Protein AF-A0A9X4S6T0-F1 (afdb_monomer_lite)

Radius of gyration: 28.17 Å; chains: 1; bounding box: 87×70×69 Å

Secondary structure (DSSP, 8-state):
-PPP-EE-S---GGGGGTTSEEE-TT-EEEEEEEETTEEEEEEEEPPPB-SSEE-SS-EEEEEETTEEE-SB-BTTB-TT-EEEETTEEEEEEGGG-EEEEEE-TTS-EEEEEEEEEE-TTS--EEEEEEEEE-TTSEEEEEEEEEE-SSS-EEE-EEEEEE-BBTTB--PPEEE-SSS-EEEE-SSEEEEEEEEES-EEEEEEEETTEEEEEEE-TTPPTT-EEE-SS-EEEEEEPPPEEEPTT-EEEEEEEEEEEE----------------------------------------------------------------

Sequence (322 aa):
MTEQSIGAGETDLNNDFTDWTKTTDSYQASTSFQNNGVDYGMTSAFPSSDGSHNDPLFKNTISVSGQDHTYSFSKGSSRTSYMVANGRQITMYSATVNYYQRTDSEGNPQIAKVGEADYSGGPRYQVEEILTLKKDGSFVHNIKILNKSEKTVSTNFGWQLDTMLDDVDNVPLYADGNNGIYMNSPDLTLYLTPITNSTVYAGHYSSSSITANTPAEGVAAGTVLVDNVDTAVEYRTPKVDLQSNDTYSFSFKENLILRDIPSESDSTSDSISDSVSDSDSLSDSDSGSTSDSISDSDSISDSDSISDSQPDSDSLSDSDST

Organism: NCBI:txid1358

Foldseek 3Di:
DPPFPKDFDAQFPVVVCPVWAWDDQADKDKDWADDPNWIKIWMWGFADDPQFWGQDDIQIWIATPNDIKDWFDDVSHNQLKAKDWQQHGKTFTPVFKIKTWDADPVRWTKIKIWGWIDGVVGFIKIKIWIWTCDNVQKTKIKIKIAGQGQFKDWTKIKTKGQTQTRNNQQWWWWQQQQQWIWTDDPWKIKIKWWDFQWGKFKFAGDPRGTDGDQTSPNPHGGHGRDGRGRIMMMTMGPTDTAHHGMMHMTMIMMGMDTDPPPPPDDPPPPPPPPDDDDDDDDDDDDDDDDDDDDDDDDDDDDDDDDDDDDDDDDDDDDDDDD

Structure (mmCIF, N/CA/C/O backbone):
data_AF-A0A9X4S6T0-F1
#
_entry.id   AF-A0A9X4S6T0-F1
#
loop_
_atom_site.group_PDB
_atom_site.id
_atom_site.type_symbol
_atom_site.label_atom_id
_atom_site.label_alt_id
_atom_site.label_comp_id
_atom_site.label_asym_id
_atom_site.label_entity_id
_atom_site.label_seq_id
_atom_site.pdbx_PDB_ins_code
_atom_site.Cartn_x
_atom_site.Cartn_y
_atom_site.Cartn_z
_atom_site.occupancy
_atom_site.B_iso_or_equiv
_atom_site.auth_seq_id
_atom_site.auth_comp_id
_atom_site.auth_asym_id
_atom_site.auth_atom_id
_atom_site.pdbx_PDB_model_num
ATOM 1 N N . MET A 1 1 ? -12.057 -7.486 -21.558 1.00 39.12 1 MET A N 1
ATOM 2 C CA . MET A 1 1 ? -10.619 -7.194 -21.421 1.00 39.12 1 MET A CA 1
ATOM 3 C C . MET A 1 1 ? -10.526 -5.754 -20.975 1.00 39.12 1 MET A C 1
ATOM 5 O O . MET A 1 1 ? -10.763 -4.871 -21.783 1.00 39.12 1 MET A O 1
ATOM 9 N N . THR A 1 2 ? -10.351 -5.529 -19.678 1.00 42.12 2 THR A N 1
ATOM 10 C CA . THR A 1 2 ? -9.959 -4.224 -19.141 1.00 42.12 2 THR A CA 1
ATOM 11 C C . THR A 1 2 ? -8.603 -3.885 -19.754 1.00 42.12 2 THR A C 1
ATOM 13 O O . THR A 1 2 ? -7.709 -4.732 -19.742 1.00 42.12 2 THR A O 1
ATOM 16 N N . GLU A 1 3 ? -8.475 -2.716 -20.383 1.00 47.66 3 GLU A N 1
ATOM 17 C CA . GLU A 1 3 ? -7.181 -2.237 -20.874 1.00 47.66 3 GLU A CA 1
ATOM 18 C C . GLU A 1 3 ? -6.208 -2.230 -19.691 1.00 47.66 3 GLU A C 1
ATOM 20 O O . GLU A 1 3 ? -6.484 -1.618 -18.658 1.00 47.66 3 GLU A O 1
ATOM 25 N N . GLN A 1 4 ? -5.114 -2.988 -19.794 1.00 56.97 4 GLN A N 1
ATOM 26 C CA . GLN A 1 4 ? -4.083 -2.962 -18.764 1.00 56.97 4 GLN A CA 1
ATOM 27 C C . GLN A 1 4 ? -3.508 -1.541 -18.732 1.00 56.97 4 GLN A C 1
ATOM 29 O O . GLN A 1 4 ? -3.149 -0.999 -19.775 1.00 56.97 4 GLN A O 1
ATOM 34 N N . SER A 1 5 ? -3.442 -0.939 -17.543 1.00 70.00 5 SER A N 1
ATOM 35 C CA . SER A 1 5 ? -2.905 0.408 -17.307 1.00 70.00 5 SER A CA 1
ATOM 36 C C . SER A 1 5 ? -1.375 0.421 -17.427 1.00 70.00 5 SER A C 1
ATOM 38 O O . SER A 1 5 ? -0.674 0.720 -16.459 1.00 70.00 5 SER A O 1
ATOM 40 N N . ILE A 1 6 ? -0.862 0.036 -18.595 1.00 81.19 6 ILE A N 1
ATOM 41 C CA . ILE A 1 6 ? 0.566 -0.016 -18.890 1.00 81.19 6 ILE A CA 1
ATOM 42 C C . ILE A 1 6 ? 1.009 1.334 -19.452 1.00 81.19 6 ILE A C 1
ATOM 44 O O . ILE A 1 6 ? 0.555 1.751 -20.518 1.00 81.19 6 ILE A O 1
ATOM 48 N N . GLY A 1 7 ? 1.899 2.016 -18.732 1.00 78.69 7 GLY A N 1
ATOM 49 C CA . GLY A 1 7 ? 2.664 3.139 -19.276 1.00 78.69 7 GLY A CA 1
ATOM 50 C C . GLY A 1 7 ? 3.905 2.622 -20.000 1.00 78.69 7 GLY A C 1
ATOM 51 O O . GLY A 1 7 ? 4.456 1.609 -19.587 1.00 78.69 7 GLY A O 1
ATOM 52 N N . ALA A 1 8 ? 4.351 3.296 -21.062 1.00 79.88 8 ALA A N 1
ATOM 53 C CA . ALA A 1 8 ? 5.485 2.851 -21.876 1.00 79.88 8 ALA A CA 1
ATOM 54 C C . ALA A 1 8 ? 6.603 3.898 -21.928 1.00 79.88 8 ALA A C 1
ATOM 56 O O . ALA A 1 8 ? 6.337 5.097 -22.029 1.00 79.88 8 ALA A O 1
ATOM 57 N N . GLY A 1 9 ? 7.852 3.428 -21.954 1.00 82.81 9 GLY A N 1
ATOM 58 C CA . GLY A 1 9 ? 9.030 4.264 -22.203 1.00 82.81 9 GLY A CA 1
ATOM 59 C C . GLY A 1 9 ? 9.530 5.058 -20.996 1.00 82.81 9 GLY A C 1
ATOM 60 O O . GLY A 1 9 ? 10.267 6.026 -21.181 1.00 82.81 9 GLY A O 1
ATOM 61 N N . GLU A 1 10 ? 9.163 4.654 -19.782 1.00 89.19 10 GLU A N 1
ATOM 62 C CA . GLU A 1 10 ? 9.646 5.281 -18.556 1.00 89.19 10 GLU A CA 1
ATOM 63 C C . GLU A 1 10 ? 11.039 4.754 -18.200 1.00 89.19 10 GLU A C 1
ATOM 65 O O . GLU A 1 10 ? 11.329 3.569 -18.340 1.00 89.19 10 GLU A O 1
ATOM 70 N N . THR A 1 11 ? 11.937 5.624 -17.748 1.00 89.94 11 THR A N 1
ATOM 71 C CA . THR A 1 11 ? 13.335 5.229 -17.480 1.00 89.94 11 THR A CA 1
ATOM 72 C C . THR A 1 11 ? 13.741 5.433 -16.029 1.00 89.94 11 THR A C 1
ATOM 74 O O . THR A 1 11 ? 14.644 4.731 -15.546 1.00 89.94 11 THR A O 1
ATOM 77 N N . ASP A 1 12 ? 13.070 6.352 -15.331 1.00 96.88 12 ASP A N 1
ATOM 78 C CA . ASP A 1 12 ? 13.323 6.657 -13.930 1.00 96.88 12 ASP A CA 1
ATOM 79 C C . ASP A 1 12 ? 12.101 7.330 -13.287 1.00 96.88 12 ASP A C 1
ATOM 81 O O . ASP A 1 12 ? 11.792 8.487 -13.569 1.00 96.88 12 ASP A O 1
ATOM 85 N N . LEU A 1 13 ? 11.463 6.628 -12.350 1.00 98.00 13 LEU A N 1
ATOM 86 C CA . LEU A 1 13 ? 10.308 7.122 -11.597 1.00 98.00 13 LEU A CA 1
ATOM 87 C C . LEU A 1 13 ? 10.623 8.364 -10.747 1.00 98.00 13 LEU A C 1
ATOM 89 O O . LEU A 1 13 ? 9.719 9.108 -10.387 1.00 98.00 13 LEU A O 1
ATOM 93 N N . ASN A 1 14 ? 11.896 8.665 -10.452 1.00 97.69 14 ASN A N 1
ATOM 94 C CA . ASN A 1 14 ? 12.242 9.912 -9.758 1.00 97.69 14 ASN A CA 1
ATOM 95 C C . ASN A 1 14 ? 11.878 11.168 -10.575 1.00 97.69 14 ASN A C 1
ATOM 97 O O . ASN A 1 14 ? 11.765 12.254 -10.000 1.00 97.69 14 ASN A O 1
ATOM 101 N N . ASN A 1 15 ? 11.687 11.037 -11.893 1.00 96.62 15 ASN A N 1
ATOM 102 C CA . ASN A 1 15 ? 11.271 12.138 -12.762 1.00 96.62 15 ASN A CA 1
ATOM 103 C C . ASN A 1 15 ? 9.849 12.637 -12.451 1.00 96.62 15 ASN A C 1
ATOM 105 O O . ASN A 1 15 ? 9.551 13.805 -12.712 1.00 96.62 15 ASN A O 1
ATOM 109 N N . ASP A 1 16 ? 9.011 11.811 -11.818 1.00 96.06 16 ASP A N 1
ATOM 110 C CA . ASP A 1 16 ? 7.646 12.175 -11.417 1.00 96.06 16 ASP A CA 1
ATOM 111 C C . ASP A 1 16 ? 7.600 13.147 -10.224 1.00 96.06 16 ASP A C 1
ATOM 113 O O . ASP A 1 16 ? 6.543 13.673 -9.879 1.00 96.06 16 ASP A O 1
ATOM 117 N N . PHE A 1 17 ? 8.753 13.425 -9.605 1.00 97.69 17 PHE A N 1
ATOM 118 C CA . PHE A 1 17 ? 8.869 14.188 -8.360 1.00 97.69 17 PHE A CA 1
ATOM 119 C C . PHE A 1 17 ? 9.591 15.532 -8.526 1.00 97.69 17 PHE A C 1
ATOM 121 O O . PHE A 1 17 ? 10.102 16.095 -7.556 1.00 97.69 17 PHE A O 1
ATOM 128 N N . THR A 1 18 ? 9.656 16.069 -9.747 1.00 96.19 18 THR A N 1
ATOM 129 C CA . THR A 1 18 ? 10.360 17.336 -10.031 1.00 96.19 18 THR A CA 1
ATOM 130 C C . THR A 1 18 ? 9.731 18.564 -9.363 1.00 96.19 18 THR A C 1
ATOM 132 O O . THR A 1 18 ? 10.439 19.534 -9.091 1.00 96.19 18 THR A O 1
ATOM 135 N N . ASP A 1 19 ? 8.433 18.522 -9.057 1.00 96.38 19 ASP A N 1
ATOM 136 C CA . ASP A 1 19 ? 7.678 19.549 -8.328 1.00 96.38 19 ASP A CA 1
ATOM 137 C C . ASP A 1 19 ? 7.525 19.250 -6.823 1.00 96.38 19 ASP A C 1
ATOM 139 O O . ASP A 1 19 ? 6.905 20.027 -6.094 1.00 96.38 19 ASP A O 1
ATOM 143 N N . TRP A 1 20 ? 8.108 18.153 -6.329 1.00 98.44 20 TRP A N 1
ATOM 144 C CA . TRP A 1 20 ? 8.060 17.777 -4.916 1.00 98.44 20 TRP A CA 1
ATOM 145 C C . TRP A 1 20 ? 9.276 18.286 -4.147 1.00 98.44 20 TRP A C 1
ATOM 147 O O . TRP A 1 20 ? 10.364 18.500 -4.684 1.00 98.44 20 TRP A O 1
ATOM 157 N N . THR A 1 21 ? 9.120 18.412 -2.829 1.00 98.44 21 THR A N 1
ATOM 158 C CA . THR A 1 21 ? 10.251 18.707 -1.948 1.00 98.44 21 THR A CA 1
ATOM 159 C C . THR A 1 21 ? 10.950 17.408 -1.565 1.00 98.44 21 THR A C 1
ATOM 161 O O . THR A 1 21 ? 10.352 16.542 -0.927 1.00 98.44 21 THR A O 1
ATOM 164 N N . LYS A 1 22 ? 12.234 17.272 -1.911 1.00 98.06 22 LYS A N 1
ATOM 165 C CA . LYS A 1 22 ? 13.062 16.152 -1.444 1.00 98.06 22 LYS A CA 1
ATOM 166 C C . LYS A 1 22 ? 13.250 16.223 0.076 1.00 98.06 22 LYS A C 1
ATOM 168 O O . LYS A 1 22 ? 13.466 17.304 0.622 1.00 98.06 22 LYS A O 1
ATOM 173 N N . THR A 1 23 ? 13.184 15.081 0.750 1.00 97.12 23 THR A N 1
ATOM 174 C CA . THR A 1 23 ? 13.274 14.968 2.212 1.00 97.12 23 THR A CA 1
ATOM 175 C C . THR A 1 23 ? 14.149 13.778 2.633 1.00 97.12 23 THR A C 1
ATOM 177 O O . THR A 1 23 ? 14.836 13.180 1.803 1.00 97.12 23 THR A O 1
ATOM 180 N N . THR A 1 24 ? 14.173 13.468 3.928 1.00 94.38 24 THR A N 1
ATOM 181 C CA . THR A 1 24 ? 14.891 12.336 4.529 1.00 94.38 24 THR A CA 1
ATOM 182 C C . THR A 1 24 ? 13.922 11.282 5.063 1.00 94.38 24 THR A C 1
ATOM 184 O O . THR A 1 24 ? 12.739 11.553 5.272 1.00 94.38 24 THR A O 1
ATOM 187 N N . ASP A 1 25 ? 14.444 10.090 5.341 1.00 90.25 25 ASP A N 1
ATOM 188 C CA . ASP A 1 25 ? 13.734 8.982 5.998 1.00 90.25 25 ASP A CA 1
ATOM 189 C C . ASP A 1 25 ? 13.220 9.318 7.412 1.00 90.25 25 ASP A C 1
ATOM 191 O O . ASP A 1 25 ? 12.353 8.631 7.943 1.00 90.25 25 ASP A O 1
ATOM 195 N N . SER A 1 26 ? 13.708 10.401 8.019 1.00 93.19 26 SER A N 1
ATOM 196 C CA . SER A 1 26 ? 13.235 10.910 9.309 1.00 93.19 26 SER A CA 1
ATOM 197 C C . SER A 1 26 ? 11.991 11.805 9.235 1.00 93.19 26 SER A C 1
ATOM 199 O O . SER A 1 26 ? 11.472 12.199 10.282 1.00 93.19 26 SER A O 1
ATOM 201 N N . TYR A 1 27 ? 11.534 12.186 8.039 1.00 96.06 27 TYR A N 1
ATOM 202 C CA . TYR A 1 27 ? 10.359 13.043 7.885 1.00 96.06 27 TYR A CA 1
ATOM 203 C C . TYR A 1 27 ? 9.064 12.296 8.218 1.00 96.06 27 TYR A C 1
ATOM 205 O O . TYR A 1 27 ? 8.922 11.103 7.945 1.00 96.06 27 TYR A O 1
ATOM 213 N N . GLN A 1 28 ? 8.109 13.032 8.786 1.00 96.12 28 GLN A N 1
ATOM 214 C CA . GLN A 1 28 ? 6.777 12.541 9.117 1.00 96.12 28 GLN A CA 1
ATOM 215 C C . GLN A 1 28 ? 5.736 13.521 8.584 1.00 96.12 28 GLN A C 1
ATOM 217 O O . GLN A 1 28 ? 5.908 14.738 8.696 1.00 96.12 28 GLN A O 1
ATOM 222 N N . ALA A 1 29 ? 4.662 12.984 8.016 1.00 97.75 29 ALA A N 1
ATOM 223 C CA . ALA A 1 29 ? 3.482 13.743 7.641 1.00 97.75 29 ALA A CA 1
ATOM 224 C C . ALA A 1 29 ? 2.381 13.515 8.670 1.00 97.75 29 ALA A C 1
ATOM 226 O O . ALA A 1 29 ? 2.155 12.381 9.090 1.00 97.75 29 ALA A O 1
ATOM 227 N N . SER A 1 30 ? 1.661 14.578 9.017 1.00 97.56 30 SER A N 1
ATOM 228 C CA . SER A 1 30 ? 0.530 14.495 9.938 1.00 97.56 30 SER A CA 1
ATOM 229 C C . SER A 1 30 ? -0.630 15.367 9.475 1.00 97.56 30 SER A C 1
ATOM 231 O O . SER A 1 30 ? -0.428 16.436 8.898 1.00 97.56 30 SER A O 1
ATOM 233 N N . THR A 1 31 ? -1.849 14.919 9.754 1.00 97.56 31 THR A N 1
ATOM 234 C CA . THR A 1 31 ? -3.095 15.679 9.576 1.00 97.56 31 THR A CA 1
ATOM 235 C C . THR A 1 31 ? -4.095 15.271 10.657 1.00 97.56 31 THR A C 1
ATOM 237 O O . THR A 1 31 ? -3.797 14.423 11.496 1.00 97.56 31 THR A O 1
ATOM 240 N N . SER A 1 32 ? -5.282 15.861 10.647 1.00 96.38 32 SER A N 1
ATOM 241 C CA . SER A 1 32 ? -6.409 15.412 11.455 1.00 96.38 32 SER A CA 1
ATOM 242 C C . SER A 1 32 ? -7.676 15.281 10.617 1.00 96.38 32 SER A C 1
ATOM 244 O O . SER A 1 32 ? -7.789 15.863 9.531 1.00 96.38 32 SER A O 1
ATOM 246 N N . PHE A 1 33 ? -8.626 14.509 11.134 1.00 95.19 33 PHE A N 1
ATOM 247 C CA . PHE A 1 33 ? -9.979 14.404 10.605 1.00 95.19 33 PHE A CA 1
ATOM 248 C C . PHE A 1 33 ? -10.991 14.281 11.743 1.00 95.19 33 PHE A C 1
ATOM 250 O O . PHE A 1 33 ? -10.631 13.977 12.880 1.00 95.19 33 PHE A O 1
ATOM 257 N N . GLN A 1 34 ? -12.260 14.523 11.424 1.00 93.56 34 GLN A N 1
ATOM 258 C CA . GLN A 1 34 ? -13.375 14.259 12.325 1.00 93.56 34 GLN A CA 1
ATOM 259 C C . GLN A 1 34 ? -14.237 13.141 11.763 1.00 93.56 34 GLN A C 1
ATOM 261 O O . GLN A 1 34 ? -14.569 13.151 10.579 1.00 93.56 34 GLN A O 1
ATOM 266 N N . ASN A 1 35 ? -14.640 12.218 12.628 1.00 90.38 35 ASN A N 1
ATOM 267 C CA . ASN A 1 35 ? -15.639 11.206 12.312 1.00 90.38 35 ASN A CA 1
ATOM 268 C C . ASN A 1 35 ? -16.583 11.049 13.508 1.00 90.38 35 ASN A C 1
ATOM 270 O O . ASN A 1 35 ? -16.118 10.911 14.636 1.00 90.38 35 ASN A O 1
ATOM 274 N N . ASN A 1 36 ? -17.896 11.128 13.278 1.00 89.44 36 ASN A N 1
ATOM 275 C CA . ASN A 1 36 ? -18.931 11.052 14.322 1.00 89.44 36 ASN A CA 1
ATOM 276 C C . ASN A 1 36 ? -18.684 11.969 15.545 1.00 89.44 36 ASN A C 1
ATOM 278 O O . ASN A 1 36 ? -18.966 11.605 16.682 1.00 89.44 36 ASN A O 1
ATOM 282 N N . GLY A 1 37 ? -18.151 13.178 15.322 1.00 89.00 37 GLY A N 1
ATOM 283 C CA . GLY A 1 37 ? -17.862 14.146 16.392 1.00 89.00 37 GLY A CA 1
ATOM 284 C C . GLY A 1 37 ? -16.606 13.846 17.218 1.00 89.00 37 GLY A C 1
ATOM 285 O O . GLY A 1 37 ? -16.331 14.562 18.178 1.00 89.00 37 GLY A O 1
ATOM 286 N N . VAL A 1 38 ? -15.838 12.822 16.841 1.00 91.31 38 VAL A N 1
ATOM 287 C CA . VAL A 1 38 ? -14.549 12.477 17.442 1.00 91.31 38 VAL A CA 1
ATOM 288 C C . VAL A 1 38 ? -13.421 13.035 16.576 1.00 91.31 38 VAL A C 1
ATOM 290 O O . VAL A 1 38 ? -13.433 12.868 15.354 1.00 91.31 38 VAL A O 1
ATOM 293 N N . ASP A 1 39 ? -12.455 13.698 17.212 1.00 94.00 39 ASP A N 1
ATOM 294 C CA . ASP A 1 39 ? -11.229 14.178 16.575 1.00 94.00 39 ASP A CA 1
ATOM 295 C C . ASP A 1 39 ? -10.177 13.064 16.527 1.00 94.00 39 ASP A C 1
ATOM 297 O O . ASP A 1 39 ? -9.826 12.474 17.552 1.00 94.00 39 ASP A O 1
ATOM 301 N N . TYR A 1 40 ? -9.629 12.834 15.338 1.00 95.19 40 TYR A N 1
ATOM 302 C CA . TYR A 1 40 ? -8.555 11.881 15.095 1.00 95.19 40 TYR A CA 1
ATOM 303 C C . TYR A 1 40 ? -7.322 12.616 14.574 1.00 95.19 40 TYR A C 1
ATOM 305 O O . TYR A 1 40 ? -7.404 13.433 13.653 1.00 95.19 40 TYR A O 1
ATOM 313 N N . GLY A 1 41 ? -6.159 12.300 15.132 1.00 96.50 41 GLY A N 1
ATOM 314 C CA . GLY A 1 41 ? -4.860 12.601 14.546 1.00 96.50 41 GLY A CA 1
ATOM 315 C C . GLY A 1 41 ? -4.423 11.471 13.618 1.00 96.50 41 GLY A C 1
ATOM 316 O O . GLY A 1 41 ? -4.609 10.301 13.927 1.00 96.50 41 GLY A O 1
ATOM 317 N N . MET A 1 42 ? -3.808 11.809 12.493 1.00 96.56 42 MET A N 1
ATOM 318 C CA . MET A 1 42 ? -3.157 10.860 11.595 1.00 96.56 42 MET A CA 1
ATOM 319 C C . MET A 1 42 ? -1.692 11.239 11.489 1.00 96.56 42 MET A C 1
ATOM 321 O O . MET A 1 42 ? -1.381 12.405 11.242 1.00 96.56 42 MET A O 1
ATOM 325 N N . THR A 1 43 ? -0.802 10.264 11.612 1.00 95.69 43 THR A N 1
ATOM 326 C CA . THR A 1 43 ? 0.623 10.447 11.340 1.00 95.69 43 THR A CA 1
ATOM 327 C C . THR A 1 43 ? 1.132 9.294 10.493 1.00 95.69 43 THR A C 1
ATOM 329 O O . THR A 1 43 ? 0.710 8.153 10.658 1.00 95.69 43 THR A O 1
ATOM 332 N N . SER A 1 44 ? 2.033 9.599 9.569 1.00 95.38 44 SER A N 1
ATOM 333 C CA . SER A 1 44 ? 2.779 8.598 8.827 1.00 95.38 44 SER A CA 1
ATOM 334 C C . SER A 1 44 ? 4.248 8.978 8.730 1.00 95.38 44 SER A C 1
ATOM 336 O O . SER A 1 44 ? 4.593 10.131 8.452 1.00 95.38 44 SER A O 1
ATOM 338 N N . ALA A 1 45 ? 5.113 7.994 8.950 1.00 93.25 45 ALA A N 1
ATOM 339 C CA . ALA A 1 45 ? 6.554 8.110 8.780 1.00 93.25 45 ALA A CA 1
ATOM 340 C C . ALA A 1 45 ? 7.059 7.117 7.728 1.00 93.25 45 ALA A C 1
ATOM 342 O O . ALA A 1 45 ? 6.426 6.090 7.458 1.00 93.25 45 ALA A O 1
ATOM 343 N N . PHE A 1 46 ? 8.235 7.390 7.163 1.00 92.75 46 PHE A N 1
ATOM 344 C CA . PHE A 1 46 ? 8.880 6.433 6.270 1.00 92.75 46 PHE A CA 1
ATOM 345 C C . PHE A 1 46 ? 9.207 5.102 6.987 1.00 92.75 46 PHE A C 1
ATOM 347 O O . PHE A 1 46 ? 9.391 5.070 8.213 1.00 92.75 46 PHE A O 1
ATOM 354 N N . PRO A 1 47 ? 9.262 3.984 6.236 1.00 86.81 47 PRO A N 1
ATOM 355 C CA . PRO A 1 47 ? 9.577 2.670 6.792 1.00 86.81 47 PRO A CA 1
ATOM 356 C C . PRO A 1 47 ? 10.955 2.624 7.468 1.00 86.81 47 PRO A C 1
ATOM 358 O O . PRO A 1 47 ? 11.845 3.413 7.151 1.00 86.81 47 PRO A O 1
ATOM 361 N N . SER A 1 48 ? 11.159 1.667 8.380 1.00 81.19 48 SER A N 1
ATOM 362 C CA . SER A 1 48 ? 12.500 1.404 8.921 1.00 81.19 48 SER A CA 1
ATOM 363 C C . SER A 1 48 ? 13.425 0.830 7.842 1.00 81.19 48 SER A C 1
ATOM 365 O O . SER A 1 48 ? 12.970 0.259 6.854 1.00 81.19 48 SER A O 1
ATOM 367 N N . SER A 1 49 ? 14.736 0.927 8.068 1.00 80.69 49 SER A N 1
ATOM 368 C CA . SER A 1 49 ? 15.754 0.220 7.289 1.00 80.69 49 SER A CA 1
ATOM 369 C C . SER A 1 49 ? 16.524 -0.749 8.187 1.00 80.69 49 SER A C 1
ATOM 371 O O . SER A 1 49 ? 16.746 -0.473 9.370 1.00 80.69 49 SER A O 1
ATOM 373 N N . ASP A 1 50 ? 16.952 -1.885 7.637 1.00 79.44 50 ASP A N 1
ATOM 374 C CA . ASP A 1 50 ? 17.918 -2.780 8.286 1.00 79.44 50 ASP A CA 1
ATOM 375 C C . ASP A 1 50 ? 19.387 -2.414 7.987 1.00 79.44 50 ASP A C 1
ATOM 377 O O . ASP A 1 50 ? 20.304 -3.130 8.388 1.00 79.44 50 ASP A O 1
ATOM 381 N N . GLY A 1 51 ? 19.604 -1.289 7.298 1.00 80.88 51 GLY A N 1
ATOM 382 C CA . GLY A 1 51 ? 20.896 -0.797 6.823 1.00 80.88 51 GLY A CA 1
ATOM 383 C C . GLY A 1 51 ? 21.198 -1.164 5.368 1.00 80.88 51 GLY A C 1
ATOM 384 O O . GLY A 1 51 ? 21.987 -0.477 4.722 1.00 80.88 51 GLY A O 1
ATOM 385 N N . SER A 1 52 ? 20.563 -2.207 4.833 1.00 84.69 52 SER A N 1
ATOM 386 C CA . SER A 1 52 ? 20.705 -2.639 3.435 1.00 84.69 52 SER A CA 1
ATOM 387 C C . SER A 1 52 ? 19.412 -2.493 2.637 1.00 84.69 52 SER A C 1
ATOM 389 O O . SER A 1 52 ? 19.441 -2.187 1.441 1.00 84.69 52 SER A O 1
ATOM 391 N N . HIS A 1 53 ? 18.287 -2.659 3.320 1.00 86.81 53 HIS A N 1
ATOM 392 C CA . HIS A 1 53 ? 16.965 -2.735 2.744 1.00 86.81 53 HIS A CA 1
ATOM 393 C C . HIS A 1 53 ? 15.962 -1.910 3.545 1.00 86.81 53 HIS A C 1
ATOM 395 O O . HIS A 1 53 ? 16.094 -1.762 4.763 1.00 86.81 53 HIS A O 1
ATOM 401 N N . ASN A 1 54 ? 14.956 -1.379 2.851 1.00 84.81 54 ASN A N 1
ATOM 402 C CA . ASN A 1 54 ? 13.826 -0.702 3.479 1.00 84.81 54 ASN A CA 1
ATOM 403 C C . ASN A 1 54 ? 12.665 -1.671 3.703 1.00 84.81 54 ASN A C 1
ATOM 405 O O . ASN 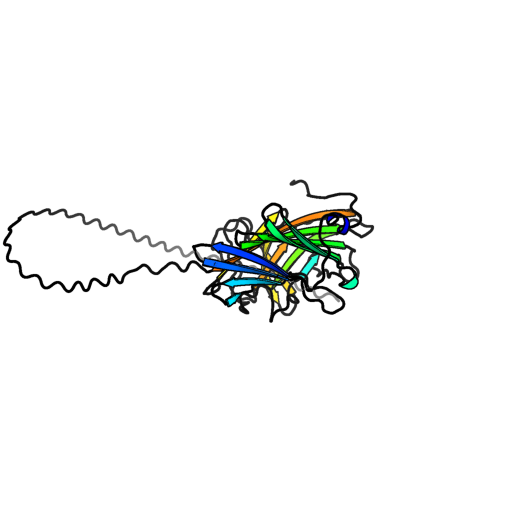A 1 54 ? 12.341 -2.468 2.817 1.00 84.81 54 ASN A O 1
ATOM 409 N N . ASP A 1 55 ? 11.998 -1.525 4.847 1.00 83.56 55 ASP A N 1
ATOM 410 C CA . ASP A 1 55 ? 10.695 -2.135 5.083 1.00 83.56 55 ASP A CA 1
ATOM 411 C C . ASP A 1 55 ? 9.675 -1.590 4.049 1.00 83.56 55 ASP A C 1
ATOM 413 O O . ASP A 1 55 ? 9.785 -0.446 3.582 1.00 83.56 55 ASP A O 1
ATOM 417 N N . PRO A 1 56 ? 8.671 -2.385 3.650 1.00 81.50 56 PRO A N 1
ATOM 418 C CA . PRO A 1 56 ? 7.778 -2.013 2.557 1.00 81.50 56 PRO A CA 1
ATOM 419 C C . PRO A 1 56 ? 6.663 -1.052 2.965 1.00 81.50 56 PRO A C 1
ATOM 421 O O . PRO A 1 56 ? 6.205 -0.294 2.118 1.00 81.50 56 PRO A O 1
ATOM 424 N N . LEU A 1 57 ? 6.236 -1.036 4.230 1.00 85.75 57 LEU A N 1
ATOM 425 C CA . LEU A 1 57 ? 5.087 -0.236 4.667 1.00 85.75 57 LEU A CA 1
ATOM 426 C C . LEU A 1 57 ? 5.499 1.017 5.432 1.00 85.75 57 LEU A C 1
ATOM 428 O O . LEU A 1 57 ? 6.372 0.973 6.306 1.00 85.75 57 LEU A O 1
ATOM 432 N N . PHE A 1 58 ? 4.830 2.122 5.108 1.00 90.62 58 PHE A N 1
ATOM 433 C CA . PHE A 1 58 ? 4.856 3.349 5.897 1.00 90.62 58 PHE A CA 1
ATOM 434 C C . PHE A 1 58 ? 4.326 3.106 7.303 1.00 90.62 58 PHE A C 1
ATOM 436 O O . PHE A 1 58 ? 3.427 2.296 7.482 1.00 90.62 58 PHE A O 1
ATOM 443 N N . LYS A 1 59 ? 4.857 3.831 8.288 1.00 89.69 59 LYS A N 1
ATOM 444 C CA . LYS A 1 59 ? 4.469 3.712 9.697 1.00 89.69 59 LYS A CA 1
ATOM 445 C C . LYS A 1 59 ? 3.246 4.567 9.990 1.00 89.69 59 LYS A C 1
ATOM 447 O O . LYS A 1 59 ? 3.386 5.692 10.462 1.00 89.69 59 LYS A O 1
ATOM 452 N N . ASN A 1 60 ? 2.077 4.043 9.644 1.00 91.44 60 ASN A N 1
ATOM 453 C CA . ASN A 1 60 ? 0.800 4.719 9.829 1.00 91.44 60 ASN A CA 1
ATOM 454 C C . ASN A 1 60 ? 0.329 4.588 11.287 1.00 91.44 60 ASN A C 1
ATOM 456 O O . ASN A 1 60 ? 0.292 3.489 11.842 1.00 91.44 60 ASN A O 1
ATOM 460 N N . THR A 1 61 ? -0.057 5.710 11.889 1.00 92.44 61 THR A N 1
ATOM 461 C CA . THR A 1 61 ? -0.584 5.798 13.256 1.00 92.44 61 THR A CA 1
ATOM 462 C C . THR A 1 61 ? -1.826 6.679 13.263 1.00 92.44 61 THR A C 1
ATOM 464 O O . THR A 1 61 ? -1.823 7.768 12.678 1.00 92.44 61 THR A O 1
ATOM 467 N N . ILE A 1 62 ? -2.876 6.223 13.946 1.00 93.25 62 ILE A N 1
ATOM 468 C CA . ILE A 1 62 ? -4.050 7.035 14.277 1.00 93.25 62 ILE A CA 1
ATOM 469 C C . ILE A 1 62 ? -4.021 7.353 15.764 1.00 93.25 62 ILE A C 1
ATOM 471 O O . ILE A 1 62 ? -3.851 6.453 16.573 1.00 93.25 62 ILE A O 1
ATOM 475 N N . SER A 1 63 ? -4.211 8.618 16.119 1.00 94.00 63 SER A N 1
ATOM 476 C CA . SER A 1 63 ? -4.319 9.067 17.503 1.00 94.00 63 SER A CA 1
ATOM 477 C C . SER A 1 63 ? -5.754 9.486 17.793 1.00 94.00 63 SER A C 1
ATOM 479 O O . SER A 1 63 ? -6.286 10.361 17.110 1.00 94.00 63 SER A O 1
ATOM 481 N N . VAL A 1 64 ? -6.399 8.889 18.788 1.00 91.75 64 VAL A N 1
ATOM 482 C CA . VAL A 1 64 ? -7.758 9.250 19.215 1.00 91.75 64 VAL A CA 1
ATOM 483 C C . VAL A 1 64 ? -7.842 9.207 20.734 1.00 91.75 64 VAL A C 1
ATOM 485 O O . VAL A 1 64 ? -7.272 8.335 21.381 1.00 91.75 64 VAL A O 1
ATOM 488 N N . SER A 1 65 ? -8.494 10.203 21.340 1.00 86.38 65 SER A N 1
ATOM 489 C CA . SER A 1 65 ? -8.618 10.316 22.806 1.00 86.38 65 SER A CA 1
ATOM 490 C C . SER A 1 65 ? -7.278 10.266 23.570 1.00 86.38 65 SER A C 1
ATOM 492 O O . SER A 1 65 ? -7.225 9.857 24.729 1.00 86.38 65 SER A O 1
ATOM 494 N N . GLY A 1 66 ? -6.186 10.701 22.930 1.00 85.19 66 GLY A N 1
ATOM 495 C CA . GLY A 1 66 ? -4.837 10.688 23.503 1.00 85.19 66 GLY A CA 1
ATOM 496 C C . GLY A 1 66 ? -4.144 9.321 23.496 1.00 85.19 66 GLY A C 1
ATOM 497 O O . GLY A 1 66 ? -3.126 9.176 24.172 1.00 85.19 66 GLY A O 1
ATOM 498 N N . GLN A 1 67 ? -4.682 8.339 22.767 1.00 89.94 67 GLN A N 1
ATOM 499 C CA . GLN A 1 67 ? -4.069 7.031 22.540 1.00 89.94 67 GLN A CA 1
ATOM 500 C C . GLN A 1 67 ? -3.713 6.856 21.066 1.00 89.94 67 GLN A C 1
ATOM 502 O O . GLN A 1 67 ? -4.479 7.252 20.190 1.00 89.94 67 GLN A O 1
ATOM 507 N N . ASP A 1 68 ? -2.544 6.270 20.815 1.00 91.62 68 ASP A N 1
ATOM 508 C CA . ASP A 1 68 ? -2.054 5.964 19.475 1.00 91.62 68 ASP A CA 1
ATOM 509 C C . ASP A 1 68 ? -2.343 4.501 19.143 1.00 91.62 68 ASP A C 1
ATOM 511 O O . ASP A 1 68 ? -2.066 3.613 19.949 1.00 91.62 68 ASP A O 1
ATOM 515 N N . HIS A 1 69 ? -2.845 4.273 17.935 1.00 89.94 69 HIS A N 1
ATOM 516 C CA . HIS A 1 69 ? -3.273 2.977 17.433 1.00 89.94 69 HIS A CA 1
ATOM 517 C C . HIS A 1 69 ? -2.604 2.652 16.098 1.00 89.94 69 HIS A C 1
ATOM 519 O O . HIS A 1 69 ? -2.340 3.539 15.271 1.00 89.94 69 HIS A O 1
ATOM 525 N N . THR A 1 70 ? -2.341 1.365 15.874 1.00 88.00 70 THR A N 1
ATOM 526 C CA . THR A 1 70 ? -1.651 0.853 14.680 1.00 88.00 70 THR A CA 1
ATOM 527 C C . THR A 1 70 ? -2.249 -0.471 14.208 1.00 88.00 70 THR A C 1
ATOM 529 O O . THR A 1 70 ? -2.975 -1.126 14.948 1.00 88.00 70 THR A O 1
ATOM 532 N N . TYR A 1 71 ? -1.969 -0.853 12.959 1.00 85.50 71 TYR A N 1
ATOM 533 C CA . TYR A 1 71 ? -2.578 -2.040 12.348 1.00 85.50 71 TYR A CA 1
ATOM 534 C C . TYR A 1 71 ? -1.631 -2.932 11.525 1.00 85.50 71 TYR A C 1
ATOM 536 O O . TYR A 1 71 ? -2.084 -3.946 11.001 1.00 85.50 71 TYR A O 1
ATOM 544 N N . SER A 1 72 ? -0.336 -2.597 11.415 1.00 73.38 72 SER A N 1
ATOM 545 C CA . SER A 1 72 ? 0.598 -3.300 10.504 1.00 73.38 72 SER A CA 1
ATOM 546 C C . SER A 1 72 ? 2.041 -3.442 11.023 1.00 73.38 72 SER A C 1
ATOM 548 O O . SER A 1 72 ? 2.993 -3.376 10.237 1.00 73.38 72 SER A O 1
ATOM 550 N N . PHE A 1 73 ? 2.257 -3.577 12.341 1.00 73.12 73 PHE A N 1
ATOM 551 C CA . PHE A 1 73 ? 3.616 -3.642 12.906 1.00 73.12 73 PHE A CA 1
ATOM 552 C C . PHE A 1 73 ? 3.724 -4.563 14.125 1.00 73.12 73 PHE A C 1
ATOM 554 O O . PHE A 1 73 ? 3.278 -4.196 15.204 1.00 73.12 73 PHE A O 1
ATOM 561 N N . SER A 1 74 ? 4.487 -5.656 14.024 1.00 58.56 74 SER A N 1
ATOM 562 C CA . SER A 1 74 ? 4.989 -6.353 15.216 1.00 58.56 74 SER A CA 1
ATOM 563 C C . SER A 1 74 ? 5.973 -5.456 15.971 1.00 58.56 74 SER A C 1
ATOM 565 O O . SER A 1 74 ? 7.101 -5.241 15.508 1.00 58.56 74 SER A O 1
ATOM 567 N N . LYS A 1 75 ? 5.595 -4.967 17.163 1.00 56.34 75 LYS A N 1
ATOM 568 C CA . LYS A 1 75 ? 6.473 -4.187 18.067 1.00 56.34 75 LYS A CA 1
ATOM 569 C C . LYS A 1 75 ? 7.081 -2.942 17.399 1.00 56.34 75 LYS A C 1
ATOM 571 O O . LYS A 1 75 ? 8.248 -2.612 17.626 1.00 56.34 75 LYS A O 1
ATOM 576 N N . GLY A 1 76 ? 6.315 -2.277 16.532 1.00 53.34 76 GLY A N 1
ATOM 577 C CA . GLY A 1 76 ? 6.746 -1.062 15.827 1.00 53.34 76 GLY A CA 1
ATOM 578 C C . GLY A 1 76 ? 7.643 -1.292 14.601 1.00 53.34 76 GLY A C 1
ATOM 579 O O . GLY A 1 76 ? 8.310 -0.358 14.145 1.00 53.34 76 GLY A O 1
ATOM 580 N N . SER A 1 77 ? 7.681 -2.512 14.052 1.00 64.56 77 SER A N 1
ATOM 581 C CA . SER A 1 77 ? 8.402 -2.836 12.818 1.00 64.56 77 SER A CA 1
ATOM 582 C C . SER A 1 77 ? 7.493 -3.462 11.761 1.00 64.56 77 SER A C 1
ATOM 584 O O . SER A 1 77 ? 6.819 -4.447 12.038 1.00 64.56 77 SER A O 1
ATOM 586 N N . SER A 1 78 ? 7.545 -2.955 10.523 1.00 73.69 78 SER A N 1
ATOM 587 C CA . SER A 1 78 ? 6.816 -3.515 9.371 1.00 73.69 78 SER A CA 1
ATOM 588 C C . SER A 1 78 ? 7.590 -4.647 8.691 1.00 73.69 78 SER A C 1
ATOM 590 O O . SER A 1 78 ? 7.312 -5.002 7.550 1.00 73.69 78 SER A O 1
ATOM 592 N N . ARG A 1 79 ? 8.565 -5.241 9.394 1.00 76.62 79 ARG A N 1
ATOM 593 C CA . ARG A 1 79 ? 9.444 -6.316 8.896 1.00 76.62 79 ARG A CA 1
ATOM 594 C C . ARG A 1 79 ? 8.707 -7.598 8.519 1.00 76.62 79 ARG A C 1
ATOM 596 O O . ARG A 1 79 ? 9.273 -8.441 7.828 1.00 76.62 79 ARG A O 1
ATOM 603 N N . THR A 1 80 ? 7.496 -7.769 9.025 1.00 85.19 80 THR A N 1
ATOM 604 C CA . THR A 1 80 ? 6.629 -8.918 8.758 1.00 85.19 80 THR A CA 1
ATOM 605 C C . THR A 1 80 ? 5.661 -8.669 7.602 1.00 85.19 80 THR A C 1
ATOM 607 O O . THR A 1 80 ? 4.952 -9.577 7.187 1.00 85.19 80 THR A O 1
ATOM 610 N N . SER A 1 81 ? 5.680 -7.463 7.031 1.00 89.94 81 SER A N 1
ATOM 611 C CA . SER A 1 81 ? 4.962 -7.103 5.810 1.00 89.94 81 SER A CA 1
ATOM 612 C C . SER A 1 81 ? 5.909 -7.105 4.610 1.00 89.94 81 SER A C 1
ATOM 614 O O . SER A 1 81 ? 7.113 -6.880 4.759 1.00 89.94 81 SER A O 1
ATOM 616 N N . TYR A 1 82 ? 5.379 -7.338 3.407 1.00 91.62 82 TYR A N 1
ATOM 617 C CA . TYR A 1 82 ? 6.184 -7.613 2.211 1.00 91.62 82 TYR A CA 1
ATOM 618 C C . TYR A 1 82 ? 5.629 -6.930 0.958 1.00 91.62 82 TYR A C 1
ATOM 620 O O . TYR A 1 82 ? 4.431 -6.949 0.703 1.00 91.62 82 TYR A O 1
ATOM 628 N N . MET A 1 83 ? 6.511 -6.396 0.110 1.00 94.50 83 MET A N 1
ATOM 629 C CA . MET A 1 83 ? 6.199 -6.241 -1.316 1.00 94.50 83 MET A CA 1
ATOM 630 C C . MET A 1 83 ? 6.527 -7.561 -2.004 1.00 94.50 83 MET A C 1
ATOM 632 O O . MET A 1 83 ? 7.571 -8.149 -1.720 1.00 94.50 83 MET A O 1
ATOM 636 N N . VAL A 1 84 ? 5.694 -8.021 -2.931 1.00 95.44 84 VAL A N 1
ATOM 637 C CA . VAL A 1 84 ? 5.912 -9.288 -3.638 1.00 95.44 84 VAL A CA 1
ATOM 638 C C . VAL A 1 84 ? 5.754 -9.155 -5.148 1.00 95.44 84 VAL A C 1
ATOM 640 O O . VAL A 1 84 ? 4.957 -8.361 -5.644 1.00 95.44 84 VAL A O 1
ATOM 643 N N . ALA A 1 85 ? 6.493 -9.986 -5.882 1.00 96.00 85 ALA A N 1
ATOM 644 C CA . ALA A 1 85 ? 6.281 -10.269 -7.297 1.00 96.00 85 ALA A CA 1
ATOM 645 C C . ALA A 1 85 ? 6.132 -11.788 -7.479 1.00 96.00 85 ALA A C 1
ATOM 647 O O . ALA A 1 85 ? 7.062 -12.544 -7.186 1.00 96.00 85 ALA A O 1
ATOM 648 N N . ASN A 1 86 ? 4.958 -12.249 -7.926 1.00 92.69 86 ASN A N 1
ATOM 649 C CA . ASN A 1 86 ? 4.610 -13.675 -8.022 1.00 92.69 86 ASN A CA 1
ATOM 650 C C . ASN A 1 86 ? 4.842 -14.428 -6.695 1.00 92.69 86 ASN A C 1
ATOM 652 O O . ASN A 1 86 ? 5.479 -15.482 -6.669 1.00 92.69 86 ASN A O 1
ATOM 656 N N . GLY A 1 87 ? 4.406 -13.830 -5.580 1.00 91.25 87 GLY A N 1
ATOM 657 C CA . GLY A 1 87 ? 4.576 -14.372 -4.225 1.00 91.25 87 GLY A CA 1
ATOM 658 C C . GLY A 1 87 ? 6.014 -14.371 -3.688 1.00 91.25 87 GLY A C 1
ATOM 659 O O . GLY A 1 87 ? 6.250 -14.848 -2.584 1.00 91.25 87 GLY A O 1
ATOM 660 N N . ARG A 1 88 ? 6.995 -13.851 -4.438 1.00 93.31 88 ARG A N 1
ATOM 661 C CA . ARG A 1 88 ? 8.381 -13.709 -3.970 1.00 93.31 88 ARG A CA 1
ATOM 662 C C . ARG A 1 88 ? 8.590 -12.302 -3.441 1.00 93.31 88 ARG A C 1
ATOM 664 O O . ARG A 1 88 ? 8.357 -11.349 -4.183 1.00 93.31 88 ARG A O 1
ATOM 671 N N . GLN A 1 89 ? 9.066 -12.184 -2.205 1.00 93.38 89 GLN A N 1
ATOM 672 C CA . GLN A 1 89 ? 9.397 -10.896 -1.605 1.00 93.38 89 GLN A CA 1
ATOM 673 C C . GLN A 1 89 ? 10.404 -10.139 -2.474 1.00 93.38 89 GLN A C 1
ATOM 675 O O . GLN A 1 89 ? 11.491 -10.653 -2.739 1.00 93.38 89 GLN A O 1
ATOM 680 N N . ILE A 1 90 ? 10.032 -8.930 -2.889 1.00 94.50 90 ILE A N 1
ATOM 681 C CA . ILE A 1 90 ? 10.944 -7.944 -3.463 1.00 94.50 90 ILE A CA 1
ATOM 682 C C . ILE A 1 90 ? 11.310 -6.928 -2.391 1.00 94.50 90 ILE A C 1
ATOM 684 O O . ILE A 1 90 ? 10.478 -6.540 -1.569 1.00 94.50 90 ILE A O 1
ATOM 688 N N . THR A 1 91 ? 12.553 -6.470 -2.422 1.00 92.12 91 THR A N 1
ATOM 689 C CA . THR A 1 91 ? 13.076 -5.588 -1.387 1.00 92.12 91 THR A CA 1
ATOM 690 C C . THR A 1 91 ? 13.720 -4.365 -2.013 1.00 92.12 91 THR A C 1
ATOM 692 O O . THR A 1 91 ? 14.517 -4.485 -2.941 1.00 92.12 91 THR A O 1
ATOM 695 N N . MET A 1 92 ? 13.375 -3.180 -1.504 1.00 94.38 92 MET A N 1
ATOM 696 C CA . MET A 1 92 ? 13.985 -1.930 -1.950 1.00 94.38 92 MET A CA 1
ATOM 697 C C . MET A 1 92 ? 15.367 -1.752 -1.328 1.00 94.38 92 MET A C 1
ATOM 699 O O . MET A 1 92 ? 15.525 -1.851 -0.110 1.00 94.38 92 MET A O 1
ATOM 703 N N . TYR A 1 93 ? 16.357 -1.429 -2.156 1.00 94.31 93 TYR A N 1
ATOM 704 C CA . TYR A 1 93 ? 17.721 -1.162 -1.711 1.00 94.31 93 TYR A CA 1
ATOM 705 C C . TYR A 1 93 ? 17.813 0.218 -1.068 1.00 94.31 93 TYR A C 1
ATOM 707 O O . TYR A 1 93 ? 17.701 1.221 -1.777 1.00 94.31 93 TYR A O 1
ATOM 715 N N . SER A 1 94 ? 18.090 0.289 0.239 1.00 92.00 94 SER A N 1
ATOM 716 C CA . SER A 1 94 ? 18.088 1.552 1.000 1.00 92.00 94 SER A CA 1
ATOM 717 C C . SER A 1 94 ? 18.970 2.636 0.376 1.00 92.00 94 SER A C 1
ATOM 719 O O . SER A 1 94 ? 18.589 3.800 0.346 1.00 92.00 94 SER A O 1
ATOM 721 N N . ALA A 1 95 ? 20.118 2.255 -0.194 1.00 93.56 95 ALA A N 1
ATOM 722 C CA . ALA A 1 95 ? 21.051 3.181 -0.841 1.00 93.56 95 ALA A CA 1
ATOM 723 C C . ALA A 1 95 ? 20.498 3.861 -2.111 1.00 93.56 95 ALA A C 1
ATOM 725 O O . ALA A 1 95 ? 21.072 4.843 -2.576 1.00 93.56 95 ALA A O 1
ATOM 726 N N . THR A 1 96 ? 19.414 3.334 -2.683 1.00 95.25 96 THR A N 1
ATOM 727 C CA . THR A 1 96 ? 18.782 3.851 -3.907 1.00 95.25 96 THR A CA 1
ATOM 728 C C . THR A 1 96 ? 17.522 4.666 -3.628 1.00 95.25 96 THR A C 1
ATOM 730 O O . THR A 1 96 ? 16.980 5.270 -4.551 1.00 95.25 96 THR A O 1
ATOM 733 N N . VAL A 1 97 ? 17.041 4.678 -2.378 1.00 96.31 97 VAL A N 1
ATOM 734 C CA . VAL A 1 97 ? 15.744 5.270 -2.054 1.00 96.31 97 VAL A CA 1
ATOM 735 C C . VAL A 1 97 ? 15.847 6.787 -1.947 1.00 96.31 97 VAL A C 1
ATOM 737 O O . VAL A 1 97 ? 16.625 7.325 -1.159 1.00 96.31 97 VAL A O 1
ATOM 740 N N . ASN A 1 98 ? 15.011 7.480 -2.715 1.00 96.94 98 ASN A N 1
ATOM 741 C CA . ASN A 1 98 ? 14.735 8.899 -2.548 1.00 96.9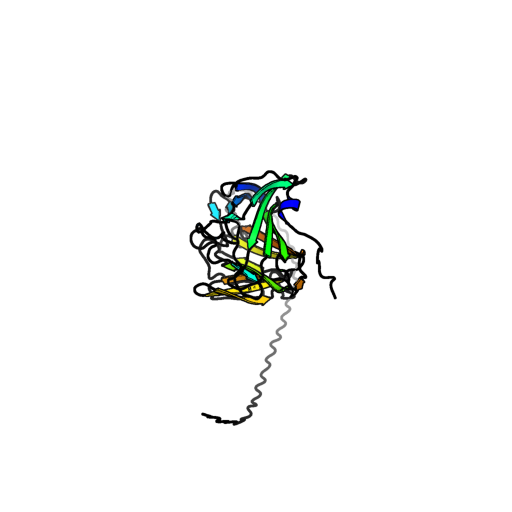4 98 ASN A CA 1
ATOM 742 C C . ASN A 1 98 ? 13.400 9.089 -1.829 1.00 96.94 98 ASN A C 1
ATOM 744 O O . ASN A 1 98 ? 12.432 8.380 -2.102 1.00 96.94 98 ASN A O 1
ATOM 748 N N . TYR A 1 99 ? 13.359 10.081 -0.943 1.00 97.69 99 TYR A N 1
ATOM 749 C CA . TYR A 1 99 ? 12.180 10.445 -0.167 1.00 97.69 99 TYR A CA 1
ATOM 750 C C . TYR A 1 99 ? 11.696 11.829 -0.579 1.00 97.69 99 TYR A C 1
ATOM 752 O O . TYR A 1 99 ? 12.496 12.755 -0.749 1.00 97.69 99 TYR A O 1
ATOM 760 N N . TYR A 1 100 ? 10.383 11.981 -0.692 1.00 98.50 100 TYR A N 1
ATOM 761 C CA . TYR A 1 100 ? 9.739 13.214 -1.119 1.00 98.50 100 TYR A CA 1
ATOM 762 C C . TYR A 1 100 ? 8.546 13.537 -0.229 1.00 98.50 100 TYR A C 1
ATOM 764 O O . TYR A 1 100 ? 7.921 12.649 0.349 1.00 98.50 100 TYR A O 1
ATOM 772 N N . GLN A 1 101 ? 8.220 14.821 -0.142 1.00 98.56 101 GLN A N 1
ATOM 773 C CA . GLN A 1 101 ? 7.018 15.307 0.519 1.00 98.56 101 GLN A CA 1
ATOM 774 C C . GLN A 1 101 ? 6.396 16.458 -0.270 1.00 98.56 101 GLN A C 1
ATOM 776 O O . GLN A 1 101 ? 7.101 17.232 -0.933 1.00 98.56 101 GLN A O 1
ATOM 781 N N . ARG A 1 102 ? 5.071 16.561 -0.198 1.00 98.00 102 ARG A N 1
ATOM 782 C CA . ARG A 1 102 ? 4.308 17.722 -0.655 1.00 98.00 102 ARG A CA 1
ATOM 783 C C . ARG A 1 102 ? 2.984 17.823 0.097 1.00 98.00 102 ARG A C 1
ATOM 785 O O . ARG A 1 102 ? 2.608 16.951 0.876 1.00 98.00 102 ARG A O 1
ATOM 792 N N . THR A 1 103 ? 2.242 18.875 -0.200 1.00 98.06 103 THR A N 1
ATOM 793 C CA . THR A 1 103 ? 0.825 18.985 0.139 1.00 98.06 103 THR A CA 1
ATOM 794 C C . THR A 1 103 ? 0.044 19.063 -1.166 1.00 98.06 103 THR A C 1
ATOM 796 O O . THR A 1 103 ? 0.426 19.829 -2.052 1.00 98.06 103 THR A O 1
ATOM 799 N N . ASP A 1 104 ? -1.001 18.249 -1.314 1.00 96.50 104 ASP A N 1
ATOM 800 C CA . ASP A 1 104 ? -1.846 18.287 -2.509 1.00 96.50 104 ASP A CA 1
ATOM 801 C C . ASP A 1 104 ? -2.718 19.561 -2.554 1.00 96.50 104 ASP A C 1
ATOM 803 O O . ASP A 1 104 ? -2.759 20.362 -1.615 1.00 96.50 104 ASP A O 1
ATOM 807 N N . SER A 1 105 ? -3.438 19.763 -3.658 1.00 96.00 105 SER A N 1
ATOM 808 C CA . SER A 1 105 ? -4.309 20.932 -3.844 1.00 96.00 105 SER A CA 1
ATOM 809 C C . SER A 1 105 ? -5.489 21.011 -2.865 1.00 96.00 105 SER A C 1
ATOM 811 O O . SER A 1 105 ? -6.087 22.074 -2.719 1.00 96.00 105 SER A O 1
ATOM 813 N N . GLU A 1 106 ? -5.840 19.908 -2.202 1.00 96.38 106 GLU A N 1
ATOM 814 C CA . GLU A 1 106 ? -6.902 19.821 -1.187 1.00 96.38 106 GLU A CA 1
ATOM 815 C C . GLU A 1 106 ? -6.357 20.062 0.239 1.00 96.38 106 GLU A C 1
ATOM 817 O O . GLU A 1 106 ? -7.100 20.077 1.234 1.00 96.38 106 GLU A O 1
ATOM 822 N N . GLY A 1 107 ? -5.046 20.290 0.357 1.00 97.12 107 GLY A N 1
ATOM 823 C CA . GLY A 1 107 ? -4.368 20.481 1.629 1.00 97.12 107 GLY A CA 1
ATOM 824 C C . GLY A 1 107 ? -4.074 19.172 2.363 1.00 97.12 107 GLY A C 1
ATOM 825 O O . GLY A 1 107 ? -3.883 19.218 3.577 1.00 97.12 107 GLY A O 1
ATOM 826 N N . ASN A 1 108 ? -4.086 18.023 1.681 1.00 98.38 108 ASN A N 1
ATOM 827 C CA . ASN A 1 108 ? -3.713 16.741 2.272 1.00 98.38 108 ASN A CA 1
ATOM 828 C C . ASN A 1 108 ? -2.187 16.560 2.209 1.00 98.38 108 ASN A C 1
ATOM 830 O O . ASN A 1 108 ? -1.589 16.752 1.141 1.00 98.38 108 ASN A O 1
ATOM 834 N N . PRO A 1 109 ? -1.533 16.170 3.314 1.00 98.56 109 PRO A N 1
ATOM 835 C CA . PRO A 1 109 ? -0.126 15.794 3.289 1.00 98.56 109 PRO A CA 1
ATOM 836 C C . PRO A 1 109 ? 0.116 14.560 2.417 1.00 98.56 109 PRO A C 1
ATOM 838 O O . PRO A 1 109 ? -0.641 13.586 2.470 1.00 98.56 109 PRO A O 1
ATOM 841 N N . GLN A 1 110 ? 1.203 14.592 1.649 1.00 98.62 110 GLN A N 1
ATOM 842 C CA . GLN A 1 110 ? 1.680 13.468 0.856 1.00 98.62 110 GLN A CA 1
ATOM 843 C C . GLN A 1 110 ? 3.162 13.225 1.111 1.00 98.62 110 GLN A C 1
ATOM 845 O O . GLN A 1 110 ? 3.970 14.156 1.084 1.00 98.62 110 GLN A O 1
ATOM 850 N N . ILE A 1 111 ? 3.519 11.960 1.305 1.00 98.38 111 ILE A N 1
ATOM 851 C CA . ILE A 1 111 ? 4.906 11.495 1.343 1.00 98.38 111 ILE A CA 1
ATOM 852 C C . ILE A 1 111 ? 5.096 10.418 0.293 1.00 98.38 111 ILE A C 1
ATOM 854 O O . ILE A 1 111 ? 4.176 9.658 -0.000 1.00 98.38 111 ILE A O 1
ATOM 858 N N . ALA A 1 112 ? 6.284 10.362 -0.291 1.00 98.31 112 ALA A N 1
ATOM 859 C CA . ALA A 1 112 ? 6.585 9.383 -1.315 1.00 98.31 112 ALA A CA 1
ATOM 860 C C . ALA A 1 112 ? 7.998 8.838 -1.181 1.00 98.31 112 ALA A C 1
ATOM 862 O O . ALA A 1 112 ? 8.913 9.542 -0.743 1.00 98.31 112 ALA A O 1
ATOM 863 N N . LYS A 1 113 ? 8.166 7.581 -1.581 1.00 97.00 113 LYS A N 1
ATOM 864 C CA . LYS A 1 113 ? 9.471 6.934 -1.705 1.00 97.00 113 LYS A CA 1
ATOM 865 C C . LYS A 1 113 ? 9.606 6.318 -3.090 1.00 97.00 113 LYS A C 1
ATOM 867 O O . LYS A 1 113 ? 8.651 5.739 -3.605 1.00 97.00 113 LYS A O 1
ATOM 872 N N . VAL A 1 114 ? 10.797 6.429 -3.663 1.00 97.75 114 VAL A N 1
ATOM 873 C CA . VAL A 1 114 ? 11.147 5.827 -4.953 1.00 97.75 114 VAL A CA 1
ATOM 874 C C . VAL A 1 114 ? 12.490 5.138 -4.816 1.00 97.75 114 VAL A C 1
ATOM 876 O O . VAL A 1 114 ? 13.433 5.751 -4.328 1.00 97.75 114 VAL A O 1
ATOM 879 N N . GLY A 1 115 ? 12.609 3.888 -5.250 1.00 96.50 115 GLY A N 1
ATOM 880 C CA . GLY A 1 115 ? 13.870 3.154 -5.157 1.00 96.50 115 GLY A CA 1
ATOM 881 C C . GLY A 1 115 ? 13.892 1.892 -6.000 1.00 96.50 115 GLY A C 1
ATOM 882 O O . GLY A 1 115 ? 12.855 1.400 -6.447 1.00 96.50 115 GLY A O 1
ATOM 883 N N . GLU A 1 116 ? 15.092 1.377 -6.237 1.00 97.00 116 GLU A N 1
ATOM 884 C CA . GLU A 1 116 ? 15.268 0.120 -6.954 1.00 97.00 116 GLU A CA 1
ATOM 885 C C . GLU A 1 116 ? 14.931 -1.058 -6.045 1.00 97.00 116 GLU A C 1
ATOM 887 O O . GLU A 1 116 ? 15.257 -1.052 -4.855 1.00 97.00 116 GLU A O 1
ATOM 892 N N . ALA A 1 117 ? 14.304 -2.080 -6.618 1.00 96.31 117 ALA A N 1
ATOM 893 C CA . ALA A 1 117 ? 13.930 -3.293 -5.913 1.00 96.31 117 ALA A CA 1
ATOM 894 C C . ALA A 1 117 ? 14.123 -4.527 -6.792 1.00 96.31 117 ALA A C 1
ATOM 896 O O . ALA A 1 117 ? 13.966 -4.478 -8.013 1.00 96.31 117 ALA A O 1
ATOM 897 N N . ASP A 1 118 ? 14.430 -5.654 -6.166 1.00 95.88 118 ASP A N 1
ATOM 898 C CA . ASP A 1 118 ? 14.348 -6.973 -6.784 1.00 95.88 118 ASP A CA 1
ATOM 899 C C . ASP A 1 118 ? 14.167 -8.056 -5.715 1.00 95.88 118 ASP A C 1
ATOM 901 O O . ASP A 1 118 ? 14.022 -7.775 -4.526 1.00 95.88 118 ASP A O 1
ATOM 905 N N . TYR A 1 119 ? 14.178 -9.305 -6.162 1.00 93.00 119 TYR A N 1
ATOM 906 C CA . TYR A 1 119 ? 14.500 -10.448 -5.321 1.00 93.00 119 TYR A CA 1
ATOM 907 C C . TYR A 1 119 ? 15.767 -11.114 -5.867 1.00 93.00 119 TYR A C 1
ATOM 909 O O . TYR A 1 119 ? 16.100 -10.960 -7.043 1.00 93.00 119 TYR A O 1
ATOM 917 N N . SER A 1 120 ? 16.462 -11.905 -5.047 1.00 89.06 120 SER A N 1
ATOM 918 C CA . SER A 1 120 ? 17.712 -12.564 -5.456 1.00 89.06 120 SER A CA 1
ATOM 919 C C . SER A 1 120 ? 17.548 -13.398 -6.738 1.00 89.06 120 SER A C 1
ATOM 921 O O . SER A 1 120 ? 16.770 -14.358 -6.785 1.00 89.06 120 SER A O 1
ATOM 923 N N . GLY A 1 121 ? 18.278 -13.012 -7.791 1.00 88.88 121 GLY A N 1
ATOM 924 C CA . GLY A 1 121 ? 18.213 -13.633 -9.121 1.00 88.88 121 GLY A CA 1
ATOM 925 C C . GLY A 1 121 ? 16.954 -13.295 -9.934 1.00 88.88 121 GLY A C 1
ATOM 926 O O . GLY A 1 121 ? 16.677 -13.968 -10.927 1.00 88.88 121 GLY A O 1
ATOM 927 N N . GLY A 1 122 ? 16.173 -12.304 -9.502 1.00 92.88 122 GLY A N 1
ATOM 928 C CA . GLY A 1 122 ? 14.948 -11.843 -10.148 1.00 92.88 122 GLY A CA 1
ATOM 929 C C . GLY A 1 122 ? 15.135 -10.680 -11.123 1.00 92.88 122 GLY A C 1
ATOM 930 O O . GLY A 1 122 ? 16.251 -10.191 -11.319 1.00 92.88 122 GLY A O 1
ATOM 931 N N . PRO A 1 123 ? 14.036 -10.230 -11.753 1.00 95.88 123 PRO A N 1
ATOM 932 C CA . PRO A 1 123 ? 14.019 -8.993 -12.521 1.00 95.88 123 PRO A CA 1
ATOM 933 C C . PRO A 1 123 ? 14.295 -7.778 -11.632 1.00 95.88 123 PRO A C 1
ATOM 935 O O . PRO A 1 123 ? 13.966 -7.778 -10.447 1.00 95.88 123 PRO A O 1
ATOM 938 N N . ARG A 1 124 ? 14.867 -6.733 -12.234 1.00 96.56 124 ARG A N 1
ATOM 939 C CA . ARG A 1 124 ? 15.060 -5.428 -11.598 1.00 96.56 124 ARG A CA 1
ATOM 940 C C . ARG A 1 124 ? 13.814 -4.576 -11.790 1.00 96.56 124 ARG A C 1
ATOM 942 O O . ARG A 1 124 ? 13.317 -4.460 -12.912 1.00 96.56 124 ARG A O 1
ATOM 949 N N . TYR A 1 125 ? 13.375 -3.935 -10.719 1.00 97.50 125 TYR A N 1
ATOM 950 C CA . TYR A 1 125 ? 12.285 -2.973 -10.717 1.00 97.50 125 TYR A CA 1
ATOM 951 C C . TYR A 1 125 ? 12.755 -1.634 -10.164 1.00 97.50 125 TYR A C 1
ATOM 953 O O . TYR A 1 125 ? 13.737 -1.558 -9.423 1.00 97.50 125 TYR A O 1
ATOM 961 N N . GLN A 1 126 ? 12.002 -0.589 -10.472 1.00 97.88 126 GLN A N 1
ATOM 962 C CA . GLN A 1 126 ? 11.941 0.598 -9.635 1.00 97.88 126 GLN A CA 1
ATOM 963 C C . GLN A 1 126 ? 10.514 0.725 -9.115 1.00 97.88 126 GLN A C 1
ATOM 965 O O . GLN A 1 126 ? 9.559 0.539 -9.870 1.00 97.88 126 GLN A O 1
ATOM 970 N N . VAL A 1 127 ? 10.379 0.981 -7.822 1.00 97.88 127 VAL A N 1
ATOM 971 C CA . VAL A 1 127 ? 9.093 1.058 -7.136 1.00 97.88 127 VAL A CA 1
ATOM 972 C C . VAL A 1 127 ? 8.929 2.462 -6.587 1.00 97.88 127 VAL A C 1
ATOM 974 O O . VAL A 1 127 ? 9.802 2.960 -5.877 1.00 97.88 127 VAL A O 1
ATOM 977 N N . GLU A 1 128 ? 7.808 3.075 -6.930 1.00 97.62 128 GLU A N 1
ATOM 978 C CA . GLU A 1 128 ? 7.289 4.307 -6.358 1.00 97.62 128 GLU A CA 1
ATOM 979 C C . GLU A 1 128 ? 6.077 3.969 -5.492 1.00 97.62 128 GLU A C 1
ATOM 981 O O . GLU A 1 128 ? 5.191 3.222 -5.911 1.00 97.62 128 GLU A O 1
ATOM 986 N N . GLU A 1 129 ? 6.019 4.566 -4.306 1.00 97.81 129 GLU A N 1
ATOM 987 C CA . GLU A 1 129 ? 4.820 4.577 -3.478 1.00 97.81 129 GLU A CA 1
ATOM 988 C C . GLU A 1 129 ? 4.567 6.000 -2.977 1.00 97.81 129 GLU A C 1
ATOM 990 O O . GLU A 1 129 ? 5.413 6.581 -2.291 1.00 97.81 129 GLU A O 1
ATOM 995 N N . ILE A 1 130 ? 3.400 6.548 -3.320 1.00 98.25 130 ILE A N 1
ATOM 996 C CA . ILE A 1 130 ? 2.875 7.810 -2.798 1.00 98.25 130 ILE A CA 1
ATOM 997 C C . ILE A 1 130 ? 1.793 7.490 -1.771 1.00 98.25 130 ILE A C 1
ATOM 999 O O . ILE A 1 130 ? 0.749 6.933 -2.116 1.00 98.25 130 ILE A O 1
ATOM 1003 N N . LEU A 1 131 ? 2.008 7.926 -0.535 1.00 98.31 131 LEU A N 1
ATOM 1004 C CA . LEU A 1 131 ? 1.023 7.881 0.532 1.00 98.31 131 LEU A CA 1
ATOM 1005 C C . LEU A 1 131 ? 0.378 9.255 0.724 1.00 98.31 131 LEU A C 1
ATOM 1007 O O . LEU A 1 131 ? 1.072 10.258 0.900 1.00 98.31 131 LEU A O 1
ATOM 1011 N N . THR A 1 132 ? -0.953 9.295 0.728 1.00 98.62 132 THR A N 1
ATOM 1012 C CA . THR A 1 132 ? -1.748 10.498 1.021 1.00 98.62 132 THR A CA 1
ATOM 1013 C C . THR A 1 132 ? -2.537 10.314 2.305 1.00 98.62 132 THR A C 1
ATOM 1015 O O . THR A 1 132 ? -3.289 9.349 2.419 1.00 98.62 132 THR A O 1
ATOM 1018 N N . LEU A 1 133 ? -2.419 11.262 3.234 1.00 98.50 133 LEU A N 1
ATOM 1019 C CA . LEU A 1 133 ? -3.239 11.303 4.446 1.00 98.50 133 LEU A CA 1
ATOM 1020 C C . LEU A 1 133 ? -4.457 12.185 4.168 1.00 98.50 133 LEU A C 1
ATOM 1022 O O . LEU A 1 133 ? -4.350 13.413 4.171 1.00 98.50 133 LEU A O 1
ATOM 1026 N N . LYS A 1 134 ? -5.603 11.572 3.872 1.00 97.69 134 LYS A N 1
ATOM 1027 C CA . LYS A 1 134 ? -6.829 12.292 3.517 1.00 97.69 134 LYS A CA 1
ATOM 1028 C C . LYS A 1 134 ? -7.596 12.739 4.761 1.00 97.69 134 LYS A C 1
ATOM 1030 O O . LYS A 1 134 ? -7.653 12.049 5.773 1.00 97.69 134 LYS A O 1
ATOM 1035 N N . LYS A 1 135 ? -8.269 13.886 4.652 1.00 94.31 135 LYS A N 1
ATOM 1036 C CA . LYS A 1 135 ? -9.143 14.445 5.703 1.00 94.31 135 LYS A CA 1
ATOM 1037 C C . LYS A 1 135 ? -10.428 13.647 5.967 1.00 94.31 135 LYS A C 1
ATOM 1039 O O . LYS A 1 135 ? -11.214 14.058 6.811 1.00 94.31 135 LYS A O 1
ATOM 1044 N N . ASP A 1 136 ? -10.657 12.545 5.258 1.00 94.25 136 ASP A N 1
ATOM 1045 C CA . ASP A 1 136 ? -11.704 11.561 5.567 1.00 94.25 136 ASP A CA 1
ATOM 1046 C C . ASP A 1 136 ? -11.187 10.411 6.458 1.00 94.25 136 ASP A C 1
ATOM 1048 O O . ASP A 1 136 ? -11.917 9.464 6.735 1.00 94.25 136 ASP A O 1
ATOM 1052 N N . GLY A 1 137 ? -9.927 10.488 6.899 1.00 95.12 137 GLY A N 1
ATOM 1053 C CA . GLY A 1 137 ? -9.276 9.477 7.725 1.00 95.12 137 GLY A CA 1
ATOM 1054 C C . GLY A 1 137 ? -8.587 8.367 6.942 1.00 95.12 137 GLY A C 1
ATOM 1055 O O . GLY A 1 137 ? -8.065 7.434 7.554 1.00 95.12 137 GLY A O 1
ATOM 1056 N N . SER A 1 138 ? -8.591 8.407 5.607 1.00 96.94 138 SER A N 1
ATOM 1057 C CA . SER A 1 138 ? -7.954 7.366 4.802 1.00 96.94 138 SER A CA 1
ATOM 1058 C C . SER A 1 138 ? -6.463 7.620 4.554 1.00 96.94 138 SER A C 1
ATOM 1060 O O . SER A 1 138 ? -6.030 8.722 4.204 1.00 96.94 138 SER A O 1
ATOM 1062 N N . PHE A 1 139 ? -5.670 6.561 4.702 1.00 97.56 139 PHE A N 1
ATOM 1063 C CA . PHE A 1 139 ? -4.316 6.452 4.174 1.00 97.56 139 PHE A CA 1
ATOM 1064 C C . PHE A 1 139 ? -4.418 5.870 2.767 1.00 97.56 139 PHE A C 1
ATOM 1066 O O . PHE A 1 139 ? -4.740 4.698 2.601 1.00 97.56 139 PHE A O 1
ATOM 1073 N N . VAL A 1 140 ? -4.210 6.693 1.739 1.00 98.31 140 VAL A N 1
ATOM 1074 C CA . VAL A 1 140 ? -4.333 6.267 0.337 1.00 98.31 140 VAL A CA 1
ATOM 1075 C C . VAL A 1 140 ? -2.952 6.015 -0.248 1.00 98.31 140 VAL A C 1
ATOM 1077 O O . VAL A 1 140 ? -2.161 6.951 -0.396 1.00 98.31 140 VAL A O 1
ATOM 1080 N N . HIS A 1 141 ? -2.699 4.769 -0.631 1.00 98.06 141 HIS A N 1
ATOM 1081 C CA . HIS A 1 141 ? -1.458 4.316 -1.240 1.00 98.06 141 HIS A CA 1
ATOM 1082 C C . HIS A 1 141 ? -1.621 4.251 -2.759 1.00 98.06 141 HIS A C 1
ATOM 1084 O O . HIS A 1 141 ? -2.516 3.578 -3.271 1.00 98.06 141 HIS A O 1
ATOM 1090 N N . ASN A 1 142 ? -0.747 4.939 -3.492 1.00 98.12 142 ASN A N 1
ATOM 1091 C CA . ASN A 1 142 ? -0.638 4.833 -4.944 1.00 98.12 142 ASN A CA 1
ATOM 1092 C C . ASN A 1 142 ? 0.737 4.281 -5.289 1.00 98.12 142 ASN A C 1
ATOM 1094 O O . ASN A 1 142 ? 1.753 4.902 -4.981 1.00 98.12 142 ASN A O 1
ATOM 1098 N N . ILE A 1 143 ? 0.750 3.111 -5.915 1.00 97.94 143 ILE A N 1
ATOM 1099 C CA . ILE A 1 143 ? 1.960 2.381 -6.252 1.00 97.94 143 ILE A CA 1
ATOM 1100 C C . ILE A 1 143 ? 2.160 2.472 -7.758 1.00 97.94 143 ILE A C 1
ATOM 1102 O O . ILE A 1 143 ? 1.219 2.293 -8.539 1.00 97.94 143 ILE A O 1
ATOM 1106 N N . LYS A 1 144 ? 3.405 2.689 -8.172 1.00 97.81 144 LYS A N 1
ATOM 1107 C CA . LYS A 1 144 ? 3.837 2.544 -9.559 1.00 97.81 144 LYS A CA 1
ATOM 1108 C C . LYS A 1 144 ? 5.097 1.689 -9.606 1.00 97.81 144 LYS A C 1
ATOM 1110 O O . LYS A 1 144 ? 6.055 1.923 -8.874 1.00 97.81 144 LYS A O 1
ATOM 1115 N N . ILE A 1 145 ? 5.083 0.677 -10.465 1.00 97.75 145 ILE A N 1
ATOM 1116 C CA . ILE A 1 145 ? 6.194 -0.255 -10.652 1.00 97.75 145 ILE A CA 1
ATOM 1117 C C . ILE A 1 145 ? 6.699 -0.111 -12.073 1.00 97.75 145 ILE A C 1
ATOM 1119 O O . ILE A 1 145 ? 5.925 -0.262 -13.011 1.00 97.75 145 ILE A O 1
ATOM 1123 N N . LEU A 1 146 ? 7.995 0.134 -12.215 1.00 98.12 146 LEU A N 1
ATOM 1124 C CA . LEU A 1 146 ? 8.718 0.181 -13.478 1.00 98.12 146 LEU A CA 1
ATOM 1125 C C . LEU A 1 146 ? 9.539 -1.098 -13.654 1.00 98.12 146 LEU A C 1
ATOM 1127 O O . LEU A 1 146 ? 10.341 -1.448 -12.783 1.00 98.12 146 LEU A O 1
ATOM 1131 N N . ASN A 1 147 ? 9.401 -1.768 -14.798 1.00 97.81 147 ASN A N 1
ATOM 1132 C CA . ASN A 1 147 ? 10.302 -2.852 -15.177 1.00 97.81 147 ASN A CA 1
ATOM 1133 C C . ASN A 1 147 ? 11.644 -2.288 -15.678 1.00 97.81 147 ASN A C 1
ATOM 1135 O O . ASN A 1 147 ? 11.758 -1.835 -16.816 1.00 97.81 147 ASN A O 1
ATOM 1139 N N . LYS A 1 148 ?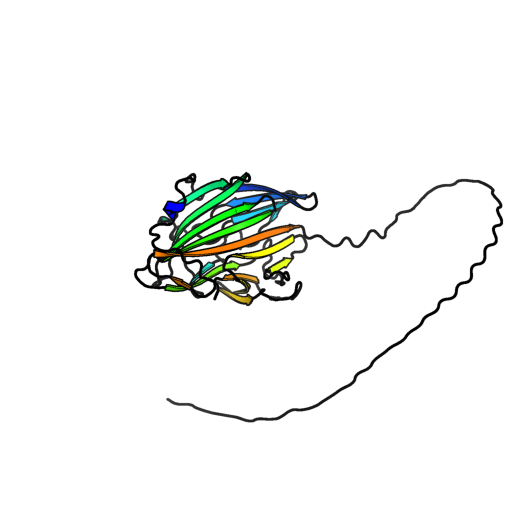 12.682 -2.376 -14.841 1.00 97.06 148 LYS A N 1
ATOM 1140 C CA . LYS A 1 148 ? 14.060 -1.961 -15.164 1.00 97.06 148 LYS A CA 1
ATOM 1141 C C . LYS A 1 148 ? 14.875 -3.072 -15.831 1.00 97.06 148 LYS A C 1
ATOM 1143 O O . LYS A 1 148 ? 16.046 -2.867 -16.146 1.00 97.06 148 LYS A O 1
ATOM 1148 N N . SER A 1 149 ? 14.307 -4.265 -16.002 1.00 94.88 149 SER A N 1
ATOM 1149 C CA . SER A 1 149 ? 14.992 -5.367 -16.672 1.00 94.88 149 SER A CA 1
ATOM 1150 C C . SER A 1 149 ? 14.906 -5.236 -18.195 1.00 94.88 149 SER A C 1
ATOM 1152 O O . SER A 1 149 ? 13.979 -4.641 -18.736 1.00 94.88 149 SER A O 1
ATOM 1154 N N . GLU A 1 150 ? 15.866 -5.826 -18.910 1.00 93.81 150 GLU A N 1
ATOM 1155 C CA . GLU A 1 150 ? 15.878 -5.845 -20.384 1.00 93.81 150 GLU A CA 1
ATOM 1156 C C . GLU A 1 150 ? 14.792 -6.753 -20.989 1.00 93.81 150 GLU A C 1
ATOM 1158 O O . GLU A 1 150 ? 14.563 -6.740 -22.198 1.00 93.81 150 GLU A O 1
ATOM 1163 N N . LYS A 1 151 ? 14.146 -7.591 -20.169 1.00 94.56 151 LYS A N 1
ATOM 1164 C CA . LYS A 1 151 ? 13.188 -8.609 -20.612 1.00 94.56 151 LYS A CA 1
ATOM 1165 C C . LYS A 1 151 ? 11.781 -8.259 -20.160 1.00 94.56 151 LYS A C 1
ATOM 1167 O O . LYS A 1 151 ? 11.584 -7.589 -19.151 1.00 94.56 151 LYS A O 1
ATOM 1172 N N . THR A 1 152 ? 10.796 -8.786 -20.878 1.00 96.06 152 THR A N 1
ATOM 1173 C CA . THR A 1 152 ? 9.413 -8.762 -20.407 1.00 96.06 152 THR A CA 1
ATOM 1174 C C . THR A 1 152 ? 9.290 -9.540 -19.100 1.00 96.06 152 THR A C 1
ATOM 1176 O O . THR A 1 152 ? 9.756 -10.680 -19.002 1.00 96.06 152 THR A O 1
ATOM 1179 N N . VAL A 1 153 ? 8.643 -8.933 -18.110 1.00 96.06 153 VAL A N 1
ATOM 1180 C CA . VAL A 1 153 ? 8.288 -9.561 -16.839 1.00 96.06 153 VAL A CA 1
ATOM 1181 C C . VAL A 1 153 ? 6.805 -9.906 -16.868 1.00 96.06 153 VAL A C 1
ATOM 1183 O O . VAL A 1 153 ? 5.974 -9.041 -17.106 1.00 96.06 153 VAL A O 1
ATOM 1186 N N . SER A 1 154 ? 6.486 -11.173 -16.607 1.00 96.00 154 SER A N 1
ATOM 1187 C CA . SER A 1 154 ? 5.119 -11.700 -16.591 1.00 96.00 154 SER A CA 1
ATOM 1188 C C . SER A 1 154 ? 4.767 -12.140 -15.169 1.00 96.00 154 SER A C 1
ATOM 1190 O O . SER A 1 154 ? 5.092 -13.259 -14.764 1.00 96.00 154 SER A O 1
ATOM 1192 N N . THR A 1 155 ? 4.171 -11.250 -14.375 1.00 96.12 155 THR A N 1
ATOM 1193 C CA . THR A 1 155 ? 3.979 -11.445 -12.926 1.00 96.12 155 THR A CA 1
ATOM 1194 C C . THR A 1 155 ? 2.732 -10.729 -12.417 1.00 96.12 155 THR A C 1
ATOM 1196 O O . THR A 1 155 ? 2.226 -9.827 -13.069 1.00 96.12 155 THR A O 1
ATOM 1199 N N . ASN A 1 156 ? 2.229 -11.115 -11.246 1.00 96.69 156 ASN A N 1
ATOM 1200 C CA . ASN A 1 156 ? 1.447 -10.199 -10.414 1.00 96.69 156 ASN A CA 1
ATOM 1201 C C . ASN A 1 156 ? 2.385 -9.485 -9.432 1.00 96.69 156 ASN A C 1
ATOM 1203 O O . ASN A 1 156 ? 3.494 -9.965 -9.166 1.00 96.69 156 ASN A O 1
ATOM 1207 N N . PHE A 1 157 ? 1.931 -8.359 -8.906 1.00 97.31 157 PHE A N 1
ATOM 1208 C CA . PHE A 1 157 ? 2.564 -7.660 -7.799 1.00 97.31 157 PHE A CA 1
ATOM 1209 C C . PHE A 1 157 ? 1.614 -7.637 -6.610 1.00 97.31 157 PHE A C 1
ATOM 1211 O O . PHE A 1 157 ? 0.396 -7.690 -6.796 1.00 97.31 157 PHE A O 1
ATOM 1218 N N . GLY A 1 158 ? 2.163 -7.558 -5.403 1.00 95.75 158 GLY A N 1
ATOM 1219 C CA . GLY A 1 158 ? 1.353 -7.511 -4.197 1.00 95.75 158 GLY A CA 1
ATOM 1220 C C . GLY A 1 158 ? 1.990 -6.722 -3.064 1.00 95.75 158 GLY A C 1
ATOM 1221 O O . GLY A 1 158 ? 3.214 -6.676 -2.945 1.00 95.75 158 GLY A O 1
ATOM 1222 N N . TRP A 1 159 ? 1.145 -6.095 -2.250 1.00 94.69 159 TRP A N 1
ATOM 1223 C CA . TRP A 1 159 ? 1.493 -5.551 -0.937 1.00 94.69 159 TRP A CA 1
ATOM 1224 C C . TRP A 1 159 ? 0.851 -6.453 0.105 1.00 94.69 159 TRP A C 1
ATOM 1226 O O . TRP A 1 159 ? -0.373 -6.517 0.184 1.00 94.69 159 TRP A O 1
ATOM 1236 N N . GLN A 1 160 ? 1.677 -7.170 0.856 1.00 93.88 160 GLN A N 1
ATOM 1237 C CA . GLN A 1 160 ? 1.272 -8.070 1.924 1.00 93.88 160 GLN A CA 1
ATOM 1238 C C . GLN A 1 160 ? 1.452 -7.371 3.267 1.00 93.88 160 GLN A C 1
ATOM 1240 O O . GLN A 1 160 ? 2.545 -6.884 3.566 1.00 93.88 160 GLN A O 1
ATOM 1245 N N . LEU A 1 161 ? 0.391 -7.333 4.062 1.00 91.94 161 LEU A N 1
ATOM 1246 C CA . LEU A 1 161 ? 0.355 -6.706 5.371 1.00 91.94 161 LEU A CA 1
ATOM 1247 C C . LEU A 1 161 ? 0.133 -7.790 6.417 1.00 91.94 161 LEU A C 1
ATOM 1249 O O . LEU A 1 161 ? -0.860 -8.512 6.354 1.00 91.94 161 LEU A O 1
ATOM 1253 N N . ASP A 1 162 ? 1.068 -7.886 7.352 1.00 90.12 162 ASP A N 1
ATOM 1254 C CA . ASP A 1 162 ? 0.893 -8.630 8.596 1.00 90.12 162 ASP A CA 1
ATOM 1255 C C . ASP A 1 162 ? 0.009 -7.781 9.510 1.00 90.12 162 ASP A C 1
ATOM 1257 O O . ASP A 1 162 ? 0.453 -6.736 10.002 1.00 90.12 162 ASP A O 1
ATOM 1261 N N . THR A 1 163 ? -1.274 -8.137 9.602 1.00 89.00 163 THR A N 1
ATOM 1262 C CA . THR A 1 163 ? -2.259 -7.284 10.262 1.00 89.00 163 THR A CA 1
ATOM 1263 C C . THR A 1 163 ? -2.204 -7.515 11.757 1.00 89.00 163 THR A C 1
ATOM 1265 O O . THR A 1 163 ? -2.544 -8.583 12.250 1.00 89.00 163 THR A O 1
ATOM 1268 N N . MET A 1 164 ? -1.823 -6.467 12.476 1.00 86.38 164 MET A N 1
ATOM 1269 C CA . MET A 1 164 ? -1.663 -6.489 13.920 1.00 86.38 164 MET A CA 1
ATOM 1270 C C . MET A 1 164 ? -2.314 -5.238 14.499 1.00 86.38 164 MET A C 1
ATOM 1272 O O . MET A 1 164 ? -1.700 -4.171 14.555 1.00 86.38 164 MET A O 1
ATOM 1276 N N . LEU A 1 165 ? -3.587 -5.368 14.869 1.00 87.69 165 LEU A N 1
ATOM 1277 C CA . LEU A 1 165 ? -4.409 -4.277 15.376 1.00 87.69 165 LEU A CA 1
ATOM 1278 C C . LEU A 1 165 ? -4.124 -4.084 16.868 1.00 87.69 165 LEU A C 1
ATOM 1280 O O . LEU A 1 165 ? -4.602 -4.857 17.693 1.00 87.69 165 LEU A O 1
ATOM 1284 N N . ASP A 1 166 ? -3.309 -3.081 17.193 1.00 85.38 166 ASP A N 1
ATOM 1285 C CA . ASP A 1 166 ? -2.777 -2.821 18.541 1.00 85.38 166 ASP A CA 1
ATOM 1286 C C . ASP A 1 166 ? -2.195 -4.067 19.226 1.00 85.38 166 ASP A C 1
ATOM 1288 O O . ASP A 1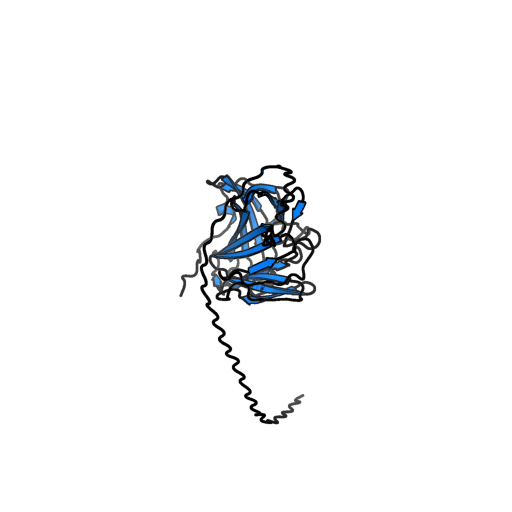 166 ? -2.607 -4.460 20.316 1.00 85.38 166 ASP A O 1
ATOM 1292 N N . ASP A 1 167 ? -1.228 -4.701 18.561 1.00 83.75 167 ASP A N 1
ATOM 1293 C CA . ASP A 1 167 ? -0.586 -5.947 19.004 1.00 83.75 167 ASP A CA 1
ATOM 1294 C C . ASP A 1 167 ? -1.529 -7.175 19.062 1.00 83.75 167 ASP A C 1
ATOM 1296 O O . ASP A 1 167 ? -1.132 -8.232 19.560 1.00 83.75 167 ASP A O 1
ATOM 1300 N N . VAL A 1 168 ? -2.755 -7.074 18.526 1.00 84.00 168 VAL A N 1
ATOM 1301 C CA . VAL A 1 168 ? -3.683 -8.203 18.347 1.00 84.00 168 VAL A CA 1
ATOM 1302 C C . VAL A 1 168 ? -3.695 -8.631 16.881 1.00 84.00 168 VAL A C 1
ATOM 1304 O O . VAL A 1 168 ? -4.227 -7.937 16.014 1.00 84.00 168 VAL A O 1
ATOM 1307 N N . ASP A 1 169 ? -3.107 -9.789 16.603 1.00 83.06 169 ASP A N 1
ATOM 1308 C CA . ASP A 1 169 ? -2.960 -10.354 15.258 1.00 83.06 169 ASP A CA 1
ATOM 1309 C C . ASP A 1 169 ? -3.958 -11.490 14.969 1.00 83.06 169 ASP A C 1
ATOM 1311 O O . ASP A 1 169 ? -4.197 -11.831 13.815 1.00 83.06 169 ASP A O 1
ATOM 1315 N N . ASN A 1 170 ? -4.656 -12.013 15.979 1.00 88.81 170 ASN A N 1
ATOM 1316 C CA . ASN A 1 170 ? -5.668 -13.065 15.843 1.00 88.81 170 ASN A CA 1
ATOM 1317 C C . ASN A 1 170 ? -7.112 -12.545 15.712 1.00 88.81 170 ASN A C 1
ATOM 1319 O O . ASN A 1 170 ? -8.042 -13.089 16.315 1.00 88.81 170 ASN A O 1
ATOM 1323 N N . VAL A 1 171 ? -7.304 -11.476 14.940 1.00 90.75 171 VAL A N 1
ATOM 1324 C CA . VAL A 1 171 ? -8.608 -10.825 14.749 1.00 90.75 171 VAL A CA 1
ATOM 1325 C C . VAL A 1 171 ? -9.279 -11.342 13.471 1.00 90.75 171 VAL A C 1
ATOM 1327 O O . VAL A 1 171 ? -8.674 -11.242 12.411 1.00 90.75 171 VAL A O 1
ATOM 1330 N N . PRO A 1 172 ? -10.534 -11.825 13.500 1.00 95.12 172 PRO A N 1
ATOM 1331 C CA . PRO A 1 172 ? -11.188 -12.311 12.289 1.00 95.12 172 PRO A CA 1
ATOM 1332 C C . PRO A 1 172 ? -11.292 -11.232 11.196 1.00 95.12 172 PRO A C 1
ATOM 1334 O O . PRO A 1 172 ? -11.610 -10.070 11.473 1.00 95.12 172 PRO A O 1
ATOM 1337 N N . LEU A 1 173 ? -11.076 -11.646 9.945 1.00 96.81 173 LEU A N 1
ATOM 1338 C CA . LEU A 1 173 ? -11.217 -10.810 8.753 1.00 96.81 173 LEU A CA 1
ATOM 1339 C C . LEU A 1 173 ? -12.589 -11.042 8.120 1.00 96.81 173 LEU A C 1
ATOM 1341 O O . LEU A 1 173 ? -12.959 -12.177 7.808 1.00 96.81 173 LEU A O 1
ATOM 1345 N N . TYR A 1 174 ? -13.319 -9.961 7.871 1.00 98.06 174 TYR A N 1
ATOM 1346 C CA . TYR A 1 174 ? -14.659 -9.984 7.292 1.00 98.06 174 TYR A CA 1
ATOM 1347 C C . TYR A 1 174 ? -14.676 -9.278 5.939 1.00 98.06 174 TYR A C 1
ATOM 1349 O O . TYR A 1 174 ? -13.970 -8.293 5.741 1.00 98.06 174 TYR A O 1
ATOM 1357 N N . ALA A 1 175 ? -15.521 -9.734 5.019 1.00 98.44 175 ALA A N 1
ATOM 1358 C CA . ALA A 1 175 ? -15.822 -8.980 3.807 1.00 98.44 175 ALA A CA 1
ATOM 1359 C C . ALA A 1 175 ? -16.676 -7.748 4.140 1.00 98.44 175 ALA A C 1
ATOM 1361 O O . ALA A 1 175 ? -17.665 -7.857 4.869 1.00 98.44 175 ALA A O 1
ATOM 1362 N N . ASP A 1 176 ? -16.353 -6.593 3.557 1.00 97.56 176 ASP A N 1
ATOM 1363 C CA . ASP A 1 176 ? -17.117 -5.348 3.736 1.00 97.56 176 ASP A CA 1
ATOM 1364 C C . ASP A 1 176 ? -18.336 -5.223 2.795 1.00 97.56 176 ASP A C 1
ATOM 1366 O O . ASP A 1 176 ? -19.109 -4.271 2.896 1.00 97.56 176 ASP A O 1
ATOM 1370 N N . GLY A 1 177 ? -18.521 -6.181 1.878 1.00 97.38 177 GLY A N 1
ATOM 1371 C CA . GLY A 1 177 ? -19.579 -6.165 0.859 1.00 97.38 177 GLY A CA 1
ATOM 1372 C C . GLY A 1 177 ? -19.297 -5.287 -0.362 1.00 97.38 177 GLY A C 1
ATOM 1373 O O . GLY A 1 177 ? -20.107 -5.252 -1.284 1.00 97.38 177 GLY A O 1
ATOM 1374 N N . ASN A 1 178 ? -18.158 -4.598 -0.386 1.00 97.25 178 ASN A N 1
ATOM 1375 C CA . ASN A 1 178 ? -17.717 -3.651 -1.409 1.00 97.25 178 ASN A CA 1
ATOM 1376 C C . ASN A 1 178 ? -16.318 -4.011 -1.943 1.00 97.25 178 ASN A C 1
ATOM 1378 O O . ASN A 1 178 ? -15.542 -3.136 -2.326 1.00 97.25 178 ASN A O 1
ATOM 1382 N N . ASN A 1 179 ? -16.018 -5.313 -2.004 1.00 97.75 179 ASN A N 1
ATOM 1383 C CA . ASN A 1 179 ? -14.735 -5.887 -2.428 1.00 97.75 179 ASN A CA 1
ATOM 1384 C C . ASN A 1 179 ? -13.546 -5.583 -1.498 1.00 97.75 179 ASN A C 1
ATOM 1386 O O . ASN A 1 179 ? -12.404 -5.825 -1.889 1.00 97.75 179 ASN A O 1
ATOM 1390 N N . GLY A 1 180 ? -13.792 -5.057 -0.299 1.00 98.19 180 GLY A N 1
ATOM 1391 C CA . GLY A 1 180 ? -12.801 -4.799 0.736 1.00 98.19 180 GLY A CA 1
ATOM 1392 C C . GLY A 1 180 ? -12.929 -5.740 1.934 1.00 98.19 180 GLY A C 1
ATOM 1393 O O . GLY A 1 180 ? -13.818 -6.593 2.020 1.00 98.19 180 GLY A O 1
ATOM 1394 N N . ILE A 1 181 ? -12.006 -5.575 2.875 1.00 98.38 181 ILE A N 1
ATOM 1395 C CA . ILE A 1 181 ? -11.952 -6.321 4.133 1.00 98.38 181 ILE A CA 1
ATOM 1396 C C . ILE A 1 181 ? -12.115 -5.340 5.286 1.00 98.38 181 ILE A C 1
ATOM 1398 O O . ILE A 1 181 ? -11.605 -4.222 5.224 1.00 98.38 181 ILE A O 1
ATOM 1402 N N . TYR A 1 182 ? -12.777 -5.765 6.357 1.00 97.06 182 TYR A N 1
ATOM 1403 C CA . TYR A 1 182 ? -12.662 -5.098 7.645 1.00 97.06 182 TYR A CA 1
ATOM 1404 C C . TYR A 1 182 ? -12.320 -6.083 8.762 1.00 97.06 182 TYR A C 1
ATOM 1406 O O . TYR A 1 182 ? -12.626 -7.275 8.690 1.00 97.06 182 TYR A O 1
ATOM 1414 N N . MET A 1 183 ? -11.695 -5.562 9.811 1.00 94.25 183 MET A N 1
ATOM 1415 C CA . MET A 1 183 ? -11.403 -6.281 11.049 1.00 94.25 183 MET A CA 1
ATOM 1416 C C . MET A 1 183 ? -11.752 -5.393 12.241 1.00 94.25 183 MET A C 1
ATOM 1418 O O . MET A 1 183 ? -11.625 -4.169 12.174 1.00 94.25 183 MET A O 1
ATOM 1422 N N . ASN A 1 184 ? -12.221 -6.013 13.320 1.00 91.62 184 ASN A N 1
ATOM 1423 C CA . ASN A 1 184 ? -12.687 -5.311 14.512 1.00 91.62 184 ASN A CA 1
ATOM 1424 C C . ASN A 1 184 ? -11.847 -5.704 15.723 1.00 91.62 184 ASN A C 1
ATOM 1426 O O . ASN A 1 184 ? -11.800 -6.883 16.070 1.00 91.62 184 ASN A O 1
ATOM 1430 N N . SER A 1 185 ? -11.288 -4.722 16.421 1.00 84.88 185 SER A N 1
ATOM 1431 C CA . SER A 1 185 ? -10.959 -4.871 17.839 1.00 84.88 185 SER A CA 1
ATOM 1432 C C . SER A 1 185 ? -12.174 -4.445 18.685 1.00 84.88 185 SER A C 1
ATOM 1434 O O . SER A 1 185 ? -13.201 -4.031 18.130 1.00 84.88 185 SER A O 1
ATOM 1436 N N . PRO A 1 186 ? -12.117 -4.554 20.026 1.00 83.44 186 PRO A N 1
ATOM 1437 C CA . PRO A 1 186 ? -13.177 -4.032 20.887 1.00 83.44 186 PRO A CA 1
ATOM 1438 C C . PRO A 1 186 ? -13.508 -2.554 20.625 1.00 83.44 186 PRO A C 1
ATOM 1440 O O . PRO A 1 186 ? -14.685 -2.193 20.626 1.00 83.44 186 PRO A O 1
ATOM 1443 N N . ASP A 1 187 ? -12.490 -1.738 20.337 1.00 84.75 187 ASP A N 1
ATOM 1444 C CA . ASP A 1 187 ? -12.612 -0.278 20.265 1.00 84.75 187 ASP A CA 1
ATOM 1445 C C . ASP A 1 187 ? -12.475 0.284 18.845 1.00 84.75 187 ASP A C 1
ATOM 1447 O O . ASP A 1 187 ? -12.889 1.415 18.594 1.00 84.75 187 ASP A O 1
ATOM 1451 N N . LEU A 1 188 ? -11.916 -0.482 17.904 1.00 88.06 188 LEU A N 1
ATOM 1452 C CA . LEU A 1 188 ? -11.567 0.004 16.571 1.00 88.06 188 LEU A CA 1
ATOM 1453 C C . LEU A 1 188 ? -12.101 -0.894 15.462 1.00 88.06 188 LEU A C 1
ATOM 1455 O O . LEU A 1 188 ? -12.172 -2.117 15.594 1.00 88.06 188 LEU A O 1
ATOM 1459 N N . THR A 1 189 ? -12.359 -0.276 14.317 1.00 92.75 189 THR A N 1
ATOM 1460 C CA . THR A 1 189 ? -12.549 -0.968 13.046 1.00 92.75 189 THR A CA 1
ATOM 1461 C C . THR A 1 189 ? -11.511 -0.475 12.048 1.00 92.75 189 THR A C 1
ATOM 1463 O O . THR A 1 189 ? -11.410 0.726 11.787 1.00 92.75 189 THR A O 1
ATOM 1466 N N . LEU A 1 190 ? -10.758 -1.413 11.472 1.00 94.25 190 LEU A N 1
ATOM 1467 C CA . LEU A 1 190 ? -9.877 -1.169 10.334 1.00 94.25 190 LEU A CA 1
ATOM 1468 C C . LEU A 1 190 ? -10.577 -1.626 9.055 1.00 94.25 190 LEU A C 1
ATOM 1470 O O . LEU A 1 190 ? -10.975 -2.785 8.956 1.00 94.25 190 LEU A O 1
ATOM 1474 N N . TYR A 1 191 ? -10.658 -0.737 8.070 1.00 96.62 191 TYR A N 1
ATOM 1475 C CA . TYR A 1 191 ? -11.087 -1.023 6.705 1.00 96.62 191 TYR A CA 1
ATOM 1476 C C . TYR A 1 191 ? -9.885 -1.055 5.761 1.00 96.62 191 TYR A C 1
ATOM 1478 O O . TYR A 1 191 ? -9.023 -0.174 5.800 1.00 96.62 191 TYR A O 1
ATOM 1486 N N . LEU A 1 192 ? -9.869 -2.057 4.886 1.00 97.44 192 LEU A N 1
ATOM 1487 C CA . LEU A 1 192 ? -8.817 -2.370 3.926 1.00 97.44 192 LEU A CA 1
ATOM 1488 C C . LEU A 1 192 ? -9.455 -2.475 2.539 1.00 97.44 192 LEU A C 1
ATOM 1490 O O . LEU A 1 192 ? -10.130 -3.458 2.221 1.00 97.44 192 LEU A O 1
ATOM 1494 N N . THR A 1 193 ? -9.290 -1.441 1.716 1.00 98.06 193 THR A N 1
ATOM 1495 C CA . THR A 1 193 ? -10.084 -1.272 0.492 1.00 98.06 193 THR A CA 1
ATOM 1496 C C . THR A 1 193 ? -9.184 -1.177 -0.744 1.00 98.06 193 THR A C 1
ATOM 1498 O O . THR A 1 193 ? -8.401 -0.227 -0.852 1.00 98.06 193 THR A O 1
ATOM 1501 N N . PRO A 1 194 ? -9.297 -2.098 -1.720 1.00 97.75 194 PRO A N 1
ATOM 1502 C CA . PRO A 1 194 ? -8.661 -1.913 -3.021 1.00 97.75 194 PRO A CA 1
ATOM 1503 C C . PRO A 1 194 ? -9.316 -0.736 -3.762 1.00 97.75 194 PRO A C 1
ATOM 1505 O O . PRO A 1 194 ? -10.522 -0.525 -3.653 1.00 97.75 194 PRO A O 1
ATOM 1508 N N . ILE A 1 195 ? -8.537 0.047 -4.516 1.00 97.12 195 ILE A N 1
ATOM 1509 C CA . ILE A 1 195 ? -9.058 1.208 -5.262 1.00 97.12 195 ILE A CA 1
ATOM 1510 C C . ILE A 1 195 ? -8.954 0.964 -6.765 1.00 97.12 195 ILE A C 1
ATOM 1512 O O . ILE A 1 195 ? -9.965 0.798 -7.443 1.00 97.12 195 ILE A O 1
ATOM 1516 N N . THR A 1 196 ? -7.733 0.945 -7.294 1.00 96.12 196 THR A N 1
ATOM 1517 C CA . THR A 1 196 ? -7.491 0.812 -8.732 1.00 96.12 196 THR A CA 1
ATOM 1518 C C . THR A 1 196 ? -6.577 -0.374 -8.968 1.00 96.12 196 THR A C 1
ATOM 1520 O O . THR A 1 196 ? -5.526 -0.473 -8.338 1.00 96.12 196 THR A O 1
ATOM 1523 N N . ASN A 1 197 ? -6.932 -1.233 -9.930 1.00 95.88 197 ASN A N 1
ATOM 1524 C CA . ASN A 1 197 ? -6.056 -2.286 -10.460 1.00 95.88 197 ASN A CA 1
ATOM 1525 C C . ASN A 1 197 ? -5.530 -3.297 -9.418 1.00 95.88 197 ASN A C 1
ATOM 1527 O O . ASN A 1 197 ? -4.494 -3.931 -9.646 1.00 95.88 197 ASN A O 1
ATOM 1531 N N . SER A 1 198 ? -6.238 -3.457 -8.300 1.00 95.75 198 SER A N 1
ATOM 1532 C CA . SER A 1 198 ? -5.906 -4.368 -7.206 1.00 95.75 198 SER A CA 1
ATOM 1533 C C . SER A 1 198 ? -7.155 -5.096 -6.697 1.00 95.75 198 SER A C 1
ATOM 1535 O O . SER A 1 198 ? -8.271 -4.592 -6.809 1.00 95.75 198 SER A O 1
ATOM 1537 N N . THR A 1 199 ? -6.950 -6.279 -6.125 1.00 97.75 199 THR A N 1
ATOM 1538 C CA . THR A 1 199 ? -7.939 -7.033 -5.342 1.00 97.75 199 THR A CA 1
ATOM 1539 C C . THR A 1 199 ? -7.325 -7.295 -3.972 1.00 97.75 199 THR A C 1
ATOM 1541 O O . THR A 1 199 ? -6.139 -7.624 -3.899 1.00 97.75 199 THR A O 1
ATOM 1544 N N . VAL A 1 200 ? -8.100 -7.165 -2.893 1.00 98.38 200 VAL A N 1
ATOM 1545 C CA . VAL A 1 200 ? -7.631 -7.522 -1.548 1.00 98.38 200 VAL A CA 1
ATOM 1546 C C . VAL A 1 200 ? -7.990 -8.975 -1.218 1.00 98.38 200 VAL A C 1
ATOM 1548 O O . VAL A 1 200 ? -9.106 -9.437 -1.475 1.00 98.38 200 VAL A O 1
ATOM 1551 N N . TYR A 1 201 ? -7.023 -9.699 -0.666 1.00 98.38 201 TYR A N 1
ATOM 1552 C CA . TYR A 1 201 ? -7.149 -11.085 -0.234 1.00 98.38 201 TYR A CA 1
ATOM 1553 C C . TYR A 1 201 ? -6.934 -11.173 1.273 1.00 98.38 201 TYR A C 1
ATOM 1555 O O . TYR A 1 201 ? -5.948 -10.649 1.784 1.00 98.38 201 TYR A O 1
ATOM 1563 N N . ALA A 1 202 ? -7.827 -11.876 1.961 1.00 97.75 202 ALA A N 1
ATOM 1564 C CA . ALA A 1 202 ? -7.654 -12.298 3.339 1.00 97.75 202 ALA A CA 1
ATOM 1565 C C . ALA A 1 202 ? -6.722 -13.515 3.402 1.00 97.75 202 ALA A C 1
ATOM 1567 O O . ALA A 1 202 ? -6.707 -14.378 2.508 1.00 97.75 202 ALA A O 1
ATOM 1568 N N . GLY A 1 203 ? -5.943 -13.582 4.472 1.00 95.69 203 GLY A N 1
ATOM 1569 C CA . GLY A 1 203 ? -4.910 -14.580 4.653 1.00 95.69 203 GLY A CA 1
ATOM 1570 C C . GLY A 1 203 ? -4.454 -14.718 6.091 1.00 95.69 203 GLY A C 1
ATOM 1571 O O . GLY A 1 203 ? -5.075 -14.211 7.022 1.00 95.69 203 GLY A O 1
ATOM 1572 N N . HIS A 1 204 ? -3.345 -15.427 6.239 1.00 93.19 204 HIS A N 1
ATOM 1573 C CA . HIS A 1 204 ? -2.669 -15.585 7.514 1.00 93.19 204 HIS A CA 1
ATOM 1574 C C . HIS A 1 204 ? -1.163 -15.401 7.358 1.00 93.19 204 HIS A C 1
ATOM 1576 O O . HIS A 1 204 ? -0.584 -15.729 6.312 1.00 93.19 204 HIS A O 1
ATOM 1582 N N . TYR A 1 205 ? -0.540 -14.896 8.411 1.00 92.12 205 TYR A N 1
ATOM 1583 C CA . TYR A 1 205 ? 0.895 -14.889 8.596 1.00 92.12 205 TYR A CA 1
ATOM 1584 C C . TYR A 1 205 ? 1.353 -16.213 9.233 1.00 92.12 205 TYR A C 1
ATOM 1586 O O . TYR A 1 205 ? 0.668 -16.840 10.040 1.00 92.12 205 TYR A O 1
ATOM 1594 N N . SER A 1 206 ? 2.527 -16.692 8.827 1.00 88.12 206 SER A N 1
ATOM 1595 C CA . SER A 1 206 ? 3.156 -17.893 9.372 1.00 88.12 206 SER A CA 1
ATOM 1596 C C . SER A 1 206 ? 4.671 -17.731 9.426 1.00 88.12 206 SER A C 1
ATOM 1598 O O . SER A 1 206 ? 5.347 -17.763 8.400 1.00 88.12 206 SER A O 1
ATOM 1600 N N . SER A 1 207 ? 5.221 -17.567 10.636 1.00 78.31 207 SER A N 1
ATOM 1601 C CA . SER A 1 207 ? 6.660 -17.680 10.946 1.00 78.31 207 SER A CA 1
ATOM 1602 C C . SER A 1 207 ? 7.615 -17.105 9.876 1.00 78.31 207 SER A C 1
ATOM 1604 O O . SER A 1 207 ? 8.626 -17.748 9.598 1.00 78.31 207 SER A O 1
ATOM 1606 N N . SER A 1 208 ? 7.308 -15.929 9.295 1.00 79.50 208 SER A N 1
ATOM 1607 C CA . SER A 1 208 ? 7.981 -15.199 8.184 1.00 79.50 208 SER A CA 1
ATOM 1608 C C . SER A 1 208 ? 7.352 -15.228 6.779 1.00 79.50 208 SER A C 1
ATOM 1610 O O . SER A 1 208 ? 7.995 -14.802 5.821 1.00 79.50 208 SER A O 1
ATOM 1612 N N . SER A 1 209 ? 6.113 -15.691 6.608 1.00 86.19 209 SER A N 1
ATOM 1613 C CA . SER A 1 209 ? 5.442 -15.643 5.301 1.00 86.19 209 SER A CA 1
ATOM 1614 C C . SER A 1 209 ? 3.950 -15.361 5.403 1.00 86.19 209 SER A C 1
ATOM 1616 O O . SER A 1 209 ? 3.291 -15.849 6.317 1.00 86.19 209 SER A O 1
ATOM 1618 N N . ILE A 1 210 ? 3.414 -14.610 4.440 1.00 90.62 210 ILE A N 1
ATOM 1619 C CA . ILE A 1 210 ? 1.980 -14.334 4.319 1.00 90.62 210 ILE A CA 1
ATOM 1620 C C . ILE A 1 210 ? 1.389 -15.212 3.220 1.00 90.62 210 ILE A C 1
ATOM 1622 O O . ILE A 1 210 ? 1.879 -15.235 2.087 1.00 90.62 210 ILE A O 1
ATOM 1626 N N . THR A 1 211 ? 0.301 -15.906 3.550 1.00 92.38 211 THR A N 1
ATOM 1627 C CA . THR A 1 211 ? -0.520 -16.652 2.594 1.00 92.38 211 THR A CA 1
ATOM 1628 C C . THR A 1 211 ? -1.919 -16.049 2.548 1.00 92.38 211 THR A C 1
ATOM 1630 O O . THR A 1 211 ? -2.745 -16.326 3.417 1.00 92.38 211 THR A O 1
ATOM 1633 N N . ALA A 1 212 ? -2.193 -15.253 1.513 1.00 92.88 212 ALA A N 1
ATOM 1634 C CA . ALA A 1 212 ? -3.480 -14.598 1.287 1.00 92.88 212 ALA A CA 1
ATOM 1635 C C . ALA A 1 212 ? -4.126 -15.098 -0.012 1.00 92.88 212 ALA A C 1
ATOM 1637 O O . ALA A 1 212 ? -3.681 -14.781 -1.118 1.00 92.88 212 ALA A O 1
ATOM 1638 N N . ASN A 1 213 ? -5.162 -15.928 0.129 1.00 94.62 213 ASN A N 1
ATOM 1639 C CA . ASN A 1 213 ? -5.801 -16.633 -0.988 1.00 94.62 213 ASN A CA 1
ATOM 1640 C C . ASN A 1 213 ? -7.325 -16.484 -1.020 1.00 94.62 213 ASN A C 1
ATOM 1642 O O . ASN A 1 213 ? -7.939 -16.928 -1.988 1.00 94.62 213 ASN A O 1
ATOM 1646 N N . THR A 1 214 ? -7.932 -15.852 -0.014 1.00 97.62 214 THR A N 1
ATOM 1647 C CA . THR A 1 214 ? -9.385 -15.676 0.056 1.00 97.62 214 THR A CA 1
ATOM 1648 C C . THR A 1 214 ? -9.747 -14.262 -0.409 1.00 97.62 214 THR A C 1
ATOM 1650 O O . THR A 1 214 ? -9.558 -13.323 0.360 1.00 97.62 214 THR A O 1
ATOM 1653 N N . PRO A 1 215 ? -10.217 -14.051 -1.653 1.00 97.56 215 PRO A N 1
ATOM 1654 C CA . PRO A 1 215 ? -10.566 -12.714 -2.131 1.00 97.56 215 PRO A CA 1
ATOM 1655 C C . PRO A 1 215 ? -11.819 -12.182 -1.427 1.00 97.56 215 PRO A C 1
ATOM 1657 O O . PRO A 1 215 ? -12.744 -12.942 -1.147 1.00 97.56 215 PRO A O 1
ATOM 1660 N N . ALA A 1 216 ? -11.879 -10.867 -1.212 1.00 97.38 216 ALA A N 1
ATOM 1661 C CA . ALA A 1 216 ? -13.098 -10.196 -0.749 1.00 97.38 216 ALA A CA 1
ATOM 1662 C C . ALA A 1 216 ? -14.048 -9.785 -1.893 1.00 97.38 216 ALA A C 1
ATOM 1664 O O . ALA A 1 216 ? -15.184 -9.377 -1.653 1.00 97.38 216 ALA A O 1
ATOM 1665 N N . GLU A 1 217 ? -13.591 -9.876 -3.145 1.00 97.44 217 GLU A N 1
ATOM 1666 C CA . GLU A 1 217 ? -14.355 -9.462 -4.323 1.00 97.44 217 GLU A CA 1
ATOM 1667 C C . GLU A 1 217 ? -15.658 -10.262 -4.473 1.00 97.44 217 GLU A C 1
ATOM 1669 O O . GLU A 1 217 ? -15.653 -11.492 -4.519 1.00 97.44 217 GLU A O 1
ATOM 1674 N N . GLY A 1 218 ? -16.785 -9.551 -4.558 1.00 97.06 218 GLY A N 1
ATOM 1675 C CA . GLY A 1 218 ? -18.114 -10.145 -4.713 1.00 97.06 218 GLY A CA 1
ATOM 1676 C C . GLY A 1 218 ? -18.641 -10.897 -3.485 1.00 97.06 218 GLY A C 1
ATOM 1677 O O . GLY A 1 218 ? -19.678 -11.553 -3.587 1.00 97.06 218 GLY A O 1
ATOM 1678 N N . VAL A 1 219 ? -17.964 -10.820 -2.335 1.00 98.31 219 VAL A N 1
ATOM 1679 C CA . VAL A 1 219 ? -18.394 -11.481 -1.096 1.00 98.31 219 VAL A CA 1
ATOM 1680 C C . VAL A 1 219 ? -19.338 -10.570 -0.307 1.00 98.31 219 VAL A C 1
ATOM 1682 O O . VAL A 1 219 ? -19.089 -9.375 -0.167 1.00 98.31 219 VAL A O 1
ATOM 1685 N N . ALA A 1 220 ? -20.434 -11.127 0.217 1.00 97.94 220 ALA A N 1
ATOM 1686 C CA . ALA A 1 220 ? -21.433 -10.373 0.973 1.00 97.94 220 ALA A CA 1
ATOM 1687 C C . ALA A 1 220 ? -20.868 -9.797 2.285 1.00 97.94 220 ALA A C 1
ATOM 1689 O O . ALA A 1 220 ? -20.080 -10.456 2.969 1.00 97.94 220 ALA A O 1
ATOM 1690 N N . ALA A 1 221 ? -21.325 -8.597 2.660 1.00 97.69 221 ALA A N 1
ATOM 1691 C CA . ALA A 1 221 ? -20.908 -7.918 3.886 1.00 97.69 221 ALA A CA 1
ATOM 1692 C C . ALA A 1 221 ? -21.110 -8.795 5.132 1.00 97.69 221 ALA A C 1
ATOM 1694 O O . ALA A 1 221 ? -22.145 -9.446 5.283 1.00 97.69 221 ALA A O 1
ATOM 1695 N N . GLY A 1 222 ? -20.124 -8.796 6.030 1.00 96.75 222 GLY A N 1
ATOM 1696 C CA . GLY A 1 222 ? -20.156 -9.560 7.279 1.00 96.75 222 GLY A CA 1
ATOM 1697 C C . GLY A 1 222 ? -19.800 -11.039 7.135 1.00 96.75 222 GLY A C 1
ATOM 1698 O O . GLY A 1 222 ? -19.744 -11.748 8.138 1.00 96.75 222 GLY A O 1
ATOM 1699 N N . THR A 1 223 ? -19.518 -11.519 5.921 1.00 98.19 223 THR A N 1
ATOM 1700 C CA . THR A 1 223 ? -18.995 -12.877 5.724 1.00 98.19 223 THR A CA 1
ATOM 1701 C C . THR A 1 223 ? -17.594 -12.974 6.317 1.00 98.19 223 THR A C 1
ATOM 1703 O O . THR A 1 223 ? -16.716 -12.195 5.946 1.00 98.19 223 THR A O 1
ATOM 1706 N N . VAL A 1 224 ? -17.370 -13.946 7.202 1.00 98.12 224 VAL A N 1
ATOM 1707 C CA . VAL A 1 224 ? -16.033 -14.279 7.711 1.00 98.12 224 VAL A CA 1
ATOM 1708 C C . VAL A 1 224 ? -15.206 -14.869 6.570 1.00 98.12 224 VAL A C 1
ATOM 1710 O O . VAL A 1 224 ? -15.588 -15.880 5.981 1.00 98.12 224 VAL A O 1
ATOM 1713 N N . LEU A 1 225 ? -14.076 -14.241 6.256 1.00 97.88 225 LEU A N 1
ATOM 1714 C CA . LEU A 1 225 ? -13.140 -14.703 5.229 1.00 97.88 225 LEU A CA 1
ATOM 1715 C C . LEU A 1 225 ? -12.061 -15.604 5.828 1.00 97.88 225 LEU A C 1
ATOM 1717 O O . LEU A 1 225 ? -11.698 -16.621 5.236 1.00 97.88 225 LEU A O 1
ATOM 1721 N N . VAL A 1 226 ? -11.541 -15.208 6.990 1.00 96.44 226 VAL A N 1
ATOM 1722 C CA . VAL A 1 226 ? -10.482 -15.893 7.735 1.00 96.44 226 VAL A CA 1
ATOM 1723 C C . VAL A 1 226 ? -10.695 -15.630 9.229 1.00 96.44 226 VAL A C 1
ATOM 1725 O O . VAL A 1 226 ? -11.061 -14.522 9.613 1.00 96.44 226 VAL A O 1
ATOM 1728 N N . ASP A 1 227 ? -10.473 -16.645 10.063 1.00 95.50 227 ASP A N 1
ATOM 1729 C CA . ASP A 1 227 ? -10.640 -16.588 11.520 1.00 95.50 227 ASP A CA 1
ATOM 1730 C C . ASP A 1 227 ? -9.679 -17.573 12.214 1.00 95.50 227 ASP A C 1
ATOM 1732 O O . ASP A 1 227 ? -9.224 -18.535 11.590 1.00 95.50 227 ASP A O 1
ATOM 1736 N N . ASN A 1 228 ? -9.397 -17.353 13.503 1.00 92.56 228 ASN A N 1
ATOM 1737 C CA . ASN A 1 228 ? -8.544 -18.180 14.368 1.00 92.56 228 ASN A CA 1
ATOM 1738 C C . ASN A 1 228 ? -7.124 -18.413 13.826 1.00 92.56 228 ASN A C 1
ATOM 1740 O O . ASN A 1 228 ? -6.555 -19.497 13.974 1.00 92.56 228 ASN A O 1
ATOM 1744 N N . VAL A 1 229 ? -6.545 -17.388 13.208 1.00 92.62 229 VAL A N 1
ATOM 1745 C CA . VAL A 1 229 ? -5.168 -17.384 12.703 1.00 92.62 229 VAL A CA 1
ATOM 1746 C C . VAL A 1 229 ? -4.518 -16.042 12.998 1.00 92.62 229 VAL A C 1
ATOM 1748 O O . VAL A 1 229 ? -5.220 -15.063 13.211 1.00 92.62 229 VAL A O 1
ATOM 1751 N N . ASP A 1 230 ? -3.192 -16.012 12.961 1.00 92.00 230 ASP A N 1
ATOM 1752 C CA . ASP A 1 230 ? -2.407 -14.783 12.856 1.00 92.00 230 ASP A CA 1
ATOM 1753 C C . ASP A 1 230 ? -2.702 -14.153 11.484 1.00 92.00 230 ASP A C 1
ATOM 1755 O O . ASP A 1 230 ? -2.424 -14.758 10.447 1.00 92.00 230 ASP A O 1
ATOM 1759 N N . THR A 1 231 ? -3.437 -13.048 11.465 1.00 93.12 231 THR A N 1
ATOM 1760 C CA . THR A 1 231 ? -4.112 -12.537 10.273 1.00 93.12 231 THR A CA 1
ATOM 1761 C C . THR A 1 231 ? -3.199 -11.696 9.405 1.00 93.12 231 THR A C 1
ATOM 1763 O O . THR A 1 231 ? -2.321 -10.977 9.864 1.00 93.12 231 THR A O 1
ATOM 1766 N N . ALA A 1 232 ? -3.424 -11.783 8.100 1.00 94.31 232 ALA A N 1
ATOM 1767 C CA . ALA A 1 232 ? -2.713 -10.971 7.133 1.00 94.31 232 ALA A CA 1
ATOM 1768 C C . ALA A 1 232 ? -3.604 -10.676 5.931 1.00 94.31 232 ALA A C 1
ATOM 1770 O O . ALA A 1 232 ? -4.543 -11.422 5.632 1.00 94.31 232 ALA A O 1
ATOM 1771 N N . VAL A 1 233 ? -3.273 -9.625 5.187 1.00 95.81 233 VAL A N 1
ATOM 1772 C CA . VAL A 1 233 ? -3.930 -9.310 3.915 1.00 95.81 233 VAL A CA 1
ATOM 1773 C C . VAL A 1 233 ? -2.926 -9.123 2.790 1.00 95.81 233 VAL A C 1
ATOM 1775 O O . VAL A 1 233 ? -1.757 -8.827 3.018 1.00 95.81 233 VAL A O 1
ATOM 1778 N N . GLU A 1 234 ? -3.385 -9.269 1.551 1.00 97.00 234 GLU A N 1
ATOM 1779 C CA . GLU A 1 234 ? -2.612 -8.889 0.372 1.00 97.00 234 GLU A CA 1
ATOM 1780 C C . GLU A 1 234 ? -3.457 -8.077 -0.605 1.00 97.00 234 GLU A C 1
ATOM 1782 O O . GLU A 1 234 ? -4.468 -8.566 -1.107 1.00 97.00 234 GLU A O 1
ATOM 1787 N N . TYR A 1 235 ? -3.002 -6.872 -0.944 1.00 97.88 235 TYR A N 1
ATOM 1788 C CA . TYR A 1 235 ? -3.466 -6.164 -2.135 1.00 97.88 235 TYR A CA 1
ATOM 1789 C C . TYR A 1 235 ? -2.678 -6.672 -3.334 1.00 97.88 235 TYR A C 1
ATOM 1791 O O . TYR A 1 235 ? -1.483 -6.402 -3.432 1.00 97.88 235 TYR A O 1
ATOM 1799 N N . ARG A 1 236 ? -3.325 -7.400 -4.246 1.00 97.69 236 ARG A N 1
ATOM 1800 C CA . ARG A 1 236 ? -2.671 -8.065 -5.380 1.00 97.69 236 ARG A CA 1
ATOM 1801 C C . ARG A 1 236 ? -3.191 -7.533 -6.709 1.00 97.69 236 ARG A C 1
ATOM 1803 O O . ARG A 1 236 ? -4.397 -7.385 -6.901 1.00 97.69 236 ARG A O 1
ATOM 1810 N N . THR A 1 237 ? -2.291 -7.290 -7.653 1.00 97.69 237 THR A N 1
ATOM 1811 C CA . THR A 1 237 ? -2.645 -6.955 -9.036 1.00 97.69 237 THR A CA 1
ATOM 1812 C C . THR A 1 237 ? -3.093 -8.209 -9.797 1.00 97.69 237 THR A C 1
ATOM 1814 O O . THR A 1 237 ? -2.688 -9.326 -9.454 1.00 97.69 237 THR A O 1
ATOM 1817 N N . PRO A 1 238 ? -3.839 -8.080 -10.909 1.00 95.69 238 PRO A N 1
ATOM 1818 C CA . PRO A 1 238 ? -3.870 -9.152 -11.897 1.00 95.69 238 PRO A CA 1
ATOM 1819 C C . PRO A 1 238 ? -2.449 -9.465 -12.391 1.00 95.69 238 PRO A C 1
ATOM 1821 O O . PRO A 1 238 ? -1.503 -8.693 -12.197 1.00 95.69 238 PRO A O 1
ATOM 1824 N N . LYS A 1 239 ? -2.292 -10.606 -13.062 1.00 96.19 239 LYS A N 1
ATOM 1825 C CA . LYS A 1 239 ? -1.054 -10.895 -13.784 1.00 96.19 239 LYS A CA 1
ATOM 1826 C C . LYS A 1 239 ? -0.897 -9.897 -14.938 1.00 96.19 239 LYS A C 1
ATOM 1828 O O . LYS A 1 239 ? -1.814 -9.744 -15.743 1.00 96.19 239 LYS A O 1
ATOM 1833 N N . VAL A 1 240 ? 0.265 -9.260 -15.014 1.00 95.31 240 VAL A N 1
ATOM 1834 C CA . VAL A 1 240 ? 0.624 -8.255 -16.018 1.00 95.31 240 VAL A CA 1
ATOM 1835 C C . VAL A 1 240 ? 1.872 -8.687 -16.777 1.00 95.31 240 VAL A C 1
ATOM 1837 O O . VAL A 1 240 ? 2.750 -9.347 -16.216 1.00 95.31 240 VAL A O 1
ATOM 1840 N N . ASP A 1 241 ? 1.941 -8.307 -18.050 1.00 95.88 241 ASP A N 1
ATOM 1841 C CA . ASP A 1 241 ? 3.110 -8.502 -18.905 1.00 95.88 241 ASP A CA 1
ATOM 1842 C C . ASP A 1 241 ? 3.759 -7.136 -19.156 1.00 95.88 241 ASP A C 1
ATOM 1844 O O . ASP A 1 241 ? 3.309 -6.379 -20.011 1.00 95.88 241 ASP A O 1
ATOM 1848 N N . LEU A 1 242 ? 4.805 -6.806 -18.397 1.00 95.81 242 LEU A N 1
ATOM 1849 C CA . LEU A 1 242 ? 5.513 -5.528 -18.503 1.00 95.81 242 LEU A CA 1
ATOM 1850 C C . LEU A 1 242 ? 6.741 -5.684 -19.385 1.00 95.81 242 LEU A C 1
ATOM 1852 O O . LEU A 1 242 ? 7.663 -6.424 -19.029 1.00 95.81 242 LEU A O 1
ATOM 1856 N N . GLN A 1 243 ? 6.792 -4.994 -20.525 1.00 96.62 243 GLN A N 1
ATOM 1857 C CA . GLN A 1 243 ? 8.017 -4.912 -21.318 1.00 96.62 243 GLN A CA 1
ATOM 1858 C C . GLN A 1 243 ? 9.084 -4.104 -20.571 1.00 96.62 243 GLN A C 1
ATOM 1860 O O . GLN A 1 243 ? 8.841 -3.541 -19.504 1.00 96.62 243 GLN A O 1
ATOM 1865 N N . SER A 1 244 ? 10.310 -4.109 -21.087 1.00 96.31 244 SER A N 1
ATOM 1866 C CA . SER A 1 244 ? 11.358 -3.245 -20.540 1.00 96.31 244 SER A CA 1
ATOM 1867 C C . SER A 1 244 ? 10.897 -1.788 -20.611 1.00 96.31 244 SER A C 1
ATOM 1869 O O . SER A 1 244 ? 10.412 -1.370 -21.661 1.00 96.31 244 SER A O 1
ATOM 1871 N N . ASN A 1 245 ? 11.067 -1.035 -19.521 1.00 96.62 245 ASN A N 1
ATOM 1872 C CA . ASN A 1 245 ? 10.646 0.363 -19.378 1.00 96.62 245 ASN A CA 1
ATOM 1873 C C . ASN A 1 245 ? 9.124 0.605 -19.368 1.00 96.62 245 ASN A C 1
ATOM 1875 O O . ASN A 1 245 ? 8.681 1.753 -19.442 1.00 96.62 245 ASN A O 1
ATOM 1879 N N . ASP A 1 246 ? 8.325 -0.455 -19.252 1.00 97.38 246 ASP A N 1
ATOM 1880 C CA . ASP A 1 246 ? 6.898 -0.318 -18.988 1.00 97.38 246 ASP A CA 1
ATOM 1881 C C . ASP A 1 246 ? 6.630 -0.120 -17.494 1.00 97.38 246 ASP A C 1
ATOM 1883 O O . ASP A 1 246 ? 7.345 -0.652 -16.633 1.00 97.38 246 ASP A O 1
ATOM 1887 N N . THR A 1 247 ? 5.551 0.599 -17.192 1.00 97.62 247 THR A N 1
ATOM 1888 C CA . THR A 1 247 ? 5.050 0.810 -15.836 1.00 97.62 247 THR A CA 1
ATOM 1889 C C . THR A 1 247 ? 3.680 0.190 -15.624 1.00 97.62 247 THR A C 1
ATOM 1891 O O . THR A 1 247 ? 2.882 0.072 -16.549 1.00 97.62 247 THR A O 1
ATOM 1894 N N . TYR A 1 248 ? 3.385 -0.171 -14.378 1.00 97.50 248 TYR A N 1
ATOM 1895 C CA . TYR A 1 248 ? 2.043 -0.528 -13.931 1.00 97.50 248 TYR A CA 1
ATOM 1896 C C . TYR A 1 248 ? 1.714 0.186 -12.630 1.00 97.50 248 TYR A C 1
ATOM 1898 O O . TYR A 1 248 ? 2.553 0.250 -11.729 1.00 97.50 248 TYR A O 1
ATOM 1906 N N . SER A 1 249 ? 0.481 0.676 -12.518 1.00 97.25 249 SER A N 1
ATOM 1907 C CA . SER A 1 249 ? 0.000 1.355 -11.320 1.00 97.25 249 SER A CA 1
ATOM 1908 C C . SER A 1 249 ? -1.229 0.688 -10.731 1.00 97.25 249 SER A C 1
ATOM 1910 O O . SER A 1 249 ? -2.148 0.283 -11.448 1.00 97.25 249 SER A O 1
ATOM 1912 N N . PHE A 1 250 ? -1.254 0.634 -9.405 1.00 97.81 250 PHE A N 1
ATOM 1913 C CA . PHE A 1 250 ? -2.398 0.197 -8.618 1.00 97.81 250 PHE A CA 1
ATOM 1914 C C . PHE A 1 250 ? -2.451 0.973 -7.304 1.00 97.81 250 PHE A C 1
ATOM 1916 O O . PHE A 1 250 ? -1.483 1.623 -6.905 1.00 97.81 250 PHE A O 1
ATOM 1923 N N . SER A 1 251 ? -3.600 0.935 -6.646 1.00 98.12 251 SER A N 1
ATOM 1924 C CA . SER A 1 251 ? -3.815 1.669 -5.405 1.00 98.12 251 SER A CA 1
ATOM 1925 C C . SER A 1 251 ? -4.764 0.942 -4.469 1.00 98.12 251 SER A C 1
ATOM 1927 O O . SER A 1 251 ? -5.565 0.093 -4.880 1.00 98.12 251 SER A O 1
ATOM 1929 N N . PHE A 1 252 ? -4.654 1.289 -3.195 1.00 98.12 252 PHE A N 1
ATOM 1930 C CA . PHE A 1 252 ? -5.509 0.826 -2.113 1.00 98.12 252 PHE A CA 1
ATOM 1931 C C . PHE A 1 252 ? -5.572 1.900 -1.024 1.00 98.12 252 PHE A C 1
ATOM 1933 O O . PHE A 1 252 ? -4.813 2.876 -1.050 1.00 98.12 252 PHE A O 1
ATOM 1940 N N . LYS A 1 253 ? -6.493 1.744 -0.077 1.00 97.25 253 LYS A N 1
ATOM 1941 C CA . LYS A 1 253 ? -6.545 2.583 1.117 1.00 97.25 253 LYS A CA 1
ATOM 1942 C C . LYS A 1 253 ? -6.814 1.786 2.377 1.00 97.25 253 LYS A C 1
ATOM 1944 O O . LYS A 1 253 ? -7.512 0.775 2.350 1.00 97.25 253 LYS A O 1
ATOM 1949 N N . GLU A 1 254 ? -6.326 2.340 3.473 1.00 96.19 254 GLU A N 1
ATOM 1950 C CA . GLU A 1 254 ? -6.594 1.900 4.835 1.00 96.19 254 GLU A CA 1
ATOM 1951 C C . GLU A 1 254 ? -7.336 3.005 5.587 1.00 96.19 254 GLU A C 1
ATOM 1953 O O . GLU A 1 254 ? -7.052 4.193 5.408 1.00 96.19 254 GLU A O 1
ATOM 1958 N N . ASN A 1 255 ? -8.288 2.635 6.436 1.00 94.62 255 ASN A N 1
ATOM 1959 C CA . ASN A 1 255 ? -8.987 3.577 7.304 1.00 94.62 255 ASN A CA 1
ATOM 1960 C C . ASN A 1 255 ? -9.248 2.926 8.661 1.00 94.62 255 ASN A C 1
ATOM 1962 O O . ASN A 1 255 ? -9.858 1.865 8.723 1.00 94.62 255 ASN A O 1
ATOM 1966 N N . LEU A 1 256 ? -8.776 3.560 9.733 1.00 92.38 256 LEU A N 1
ATOM 1967 C CA . LEU A 1 256 ? -8.937 3.085 11.103 1.00 92.38 256 LEU A CA 1
ATOM 1968 C C . LEU A 1 256 ? -9.762 4.111 11.881 1.00 92.38 256 LEU A C 1
ATOM 1970 O O . LEU A 1 256 ? -9.384 5.281 11.964 1.00 92.38 256 LEU A O 1
ATOM 1974 N N . ILE A 1 257 ? -10.889 3.670 12.430 1.00 91.94 257 ILE A N 1
ATOM 1975 C CA . ILE A 1 257 ? -11.837 4.507 13.174 1.00 91.94 257 ILE A CA 1
ATOM 1976 C C . ILE A 1 257 ? -12.278 3.801 14.455 1.00 91.94 257 ILE A C 1
ATOM 1978 O O . ILE A 1 257 ? -12.146 2.581 14.563 1.00 91.94 257 ILE A O 1
ATOM 1982 N N . LEU A 1 258 ? -12.830 4.554 15.411 1.00 89.81 258 LEU A N 1
ATOM 1983 C CA . LEU A 1 258 ? -13.519 3.944 16.544 1.00 89.81 258 LEU A CA 1
ATOM 1984 C C . LEU A 1 258 ? -14.704 3.122 16.045 1.00 89.81 258 LEU A C 1
ATOM 1986 O O . LEU A 1 258 ? -15.409 3.508 15.108 1.00 89.81 258 LEU A O 1
ATOM 1990 N N . ARG A 1 259 ? -14.925 1.990 16.700 1.00 84.69 259 ARG A N 1
ATOM 1991 C CA . ARG A 1 259 ? -16.087 1.156 16.457 1.00 84.69 259 ARG A CA 1
ATOM 1992 C C . ARG A 1 259 ? -17.323 1.892 16.965 1.00 84.69 259 ARG A C 1
ATOM 1994 O O . ARG A 1 259 ? -17.401 2.254 18.138 1.00 84.69 259 ARG A O 1
ATOM 2001 N N . ASP A 1 260 ? -18.319 2.046 16.098 1.00 69.62 260 ASP A N 1
ATOM 2002 C CA . ASP A 1 260 ? -19.665 2.390 16.541 1.00 69.62 260 ASP A CA 1
ATOM 2003 C C . ASP A 1 260 ? -20.194 1.171 17.316 1.00 69.62 260 ASP A C 1
ATOM 2005 O O . ASP A 1 260 ? -20.702 0.204 16.742 1.00 69.62 260 ASP A O 1
ATOM 2009 N N . ILE A 1 261 ? -19.991 1.154 18.637 1.00 55.72 261 ILE A N 1
ATOM 2010 C CA . ILE A 1 261 ? -20.678 0.198 19.502 1.00 55.72 261 ILE A CA 1
ATOM 2011 C C . ILE A 1 261 ? -22.160 0.543 19.342 1.00 55.72 261 ILE A C 1
ATOM 2013 O O . ILE A 1 261 ? -22.522 1.683 19.648 1.00 55.72 261 ILE A O 1
ATOM 2017 N N . PRO A 1 262 ? -23.026 -0.365 18.847 1.00 47.59 262 PRO A N 1
ATOM 2018 C CA . PRO A 1 262 ? -24.453 -0.119 18.934 1.00 47.59 262 PRO A CA 1
ATOM 2019 C C . PRO A 1 262 ? -24.729 0.129 20.410 1.00 47.59 262 PRO A C 1
ATOM 2021 O O . PRO A 1 262 ? -24.463 -0.746 21.236 1.00 47.59 262 PRO A O 1
ATOM 2024 N N . SER A 1 263 ? -25.152 1.346 20.755 1.00 40.81 263 SER A N 1
ATOM 2025 C CA . SER A 1 263 ? -25.598 1.610 22.108 1.00 40.81 263 SER A CA 1
ATOM 2026 C C . SER A 1 263 ? -26.695 0.590 22.372 1.00 40.81 263 SER A C 1
ATOM 2028 O O . SER A 1 263 ? -27.727 0.583 21.703 1.00 40.81 263 SER A O 1
ATOM 2030 N N . GLU A 1 264 ? -26.440 -0.335 23.296 1.00 40.59 264 GLU A N 1
ATOM 2031 C CA . GLU A 1 264 ? -27.511 -1.017 24.005 1.00 40.59 264 GLU A CA 1
ATOM 2032 C C . GLU A 1 264 ? -28.398 0.116 24.514 1.00 40.59 264 GLU A C 1
ATOM 2034 O O . GLU A 1 264 ? -28.009 0.905 25.376 1.00 40.59 264 GLU A O 1
ATOM 2039 N N . SER A 1 265 ? -29.510 0.311 23.818 1.00 40.00 265 SER A N 1
ATOM 2040 C CA . SER A 1 265 ? -30.384 1.458 23.949 1.00 40.00 265 SER A CA 1
ATOM 2041 C C . SER A 1 265 ? -30.795 1.620 25.405 1.00 40.00 265 SER A C 1
ATOM 2043 O O . SER A 1 265 ? -31.523 0.777 25.924 1.00 40.00 265 SER A O 1
ATOM 2045 N N . ASP A 1 266 ? -30.310 2.679 26.049 1.00 38.38 266 ASP A N 1
ATOM 2046 C CA . ASP A 1 266 ? -31.101 3.695 26.757 1.00 38.38 266 ASP A CA 1
ATOM 2047 C C . ASP A 1 266 ? -32.426 3.206 27.393 1.00 38.38 266 ASP A C 1
ATOM 2049 O O . ASP A 1 266 ? -33.493 3.793 27.226 1.00 38.38 266 ASP A O 1
ATOM 2053 N N . SER A 1 267 ? -32.371 2.096 28.135 1.00 40.47 267 SER A N 1
ATOM 2054 C CA . SER A 1 267 ? -33.515 1.493 28.838 1.00 40.47 267 SER A CA 1
ATOM 2055 C C . SER A 1 267 ? -33.406 1.671 30.348 1.00 40.47 267 SER A C 1
ATOM 2057 O O . SER A 1 267 ? -33.891 0.851 31.121 1.00 40.47 267 SER A O 1
ATOM 2059 N N . THR A 1 268 ? -32.790 2.763 30.788 1.00 38.44 268 THR A N 1
ATOM 2060 C CA . THR A 1 268 ? -32.957 3.272 32.150 1.00 38.44 268 THR A CA 1
ATOM 2061 C C . THR A 1 268 ? -33.438 4.707 32.055 1.00 38.44 268 THR A C 1
ATOM 2063 O O . THR A 1 268 ? -32.712 5.657 32.332 1.00 38.44 268 THR A O 1
ATOM 2066 N N . SER A 1 269 ? -34.701 4.857 31.648 1.00 43.44 269 SER A N 1
ATOM 2067 C CA . SER A 1 269 ? -35.497 6.014 32.041 1.00 43.44 269 SER A CA 1
ATOM 2068 C C . SER A 1 269 ? -35.576 6.020 33.571 1.00 43.44 269 SER A C 1
ATOM 2070 O O . SER A 1 269 ? -36.523 5.497 34.162 1.00 43.44 269 SER A O 1
ATOM 2072 N N . ASP A 1 270 ? -34.568 6.619 34.200 1.00 37.62 270 ASP A N 1
ATOM 2073 C CA . ASP A 1 270 ? -34.608 7.126 35.566 1.00 37.62 270 ASP A CA 1
ATOM 2074 C C . ASP A 1 270 ? -35.660 8.240 35.630 1.00 37.62 270 ASP A C 1
ATOM 2076 O O . ASP A 1 270 ? -35.374 9.433 35.584 1.00 37.62 270 ASP A O 1
ATOM 2080 N N . SER A 1 271 ? -36.924 7.837 35.717 1.00 40.62 271 SER A N 1
ATOM 2081 C CA . SER A 1 271 ? -38.020 8.709 36.127 1.00 40.62 271 SER A CA 1
ATOM 2082 C C . SER A 1 271 ? -38.311 8.473 37.607 1.00 40.62 271 SER A C 1
ATOM 2084 O O . SER A 1 271 ? -39.395 8.027 37.974 1.00 40.62 271 SER A O 1
ATOM 2086 N N . ILE A 1 272 ? -37.352 8.789 38.482 1.00 40.44 272 ILE A N 1
ATOM 2087 C CA . ILE A 1 272 ? -37.697 9.162 39.860 1.00 40.44 272 ILE A CA 1
ATOM 2088 C C . ILE A 1 272 ? -38.141 10.625 39.799 1.00 40.44 272 ILE A C 1
ATOM 2090 O O . ILE A 1 272 ? -37.365 11.547 40.040 1.00 40.44 272 ILE A O 1
ATOM 2094 N N . SER A 1 273 ? -39.399 10.849 39.417 1.00 39.81 273 SER A N 1
ATOM 2095 C CA . SER A 1 273 ? -40.055 12.130 39.655 1.00 39.81 273 SER A CA 1
ATOM 2096 C C . SER A 1 273 ? -40.622 12.122 41.074 1.00 39.81 273 SER A C 1
ATOM 2098 O O . SER A 1 273 ? -41.762 11.712 41.301 1.00 39.81 273 SER A O 1
ATOM 2100 N N . ASP A 1 274 ? -39.823 12.593 42.028 1.00 37.31 274 ASP A N 1
ATOM 2101 C CA . ASP A 1 274 ? -40.334 13.126 43.288 1.00 37.31 274 ASP A CA 1
ATOM 2102 C C . ASP A 1 274 ? -41.199 14.354 42.969 1.00 37.31 274 ASP A C 1
ATOM 2104 O O . ASP A 1 274 ? -40.705 15.457 42.730 1.00 37.31 274 ASP A O 1
ATOM 2108 N N . SER A 1 275 ? -42.516 14.166 42.939 1.00 38.88 275 SER A N 1
ATOM 2109 C CA . SER A 1 275 ? -43.466 15.273 43.015 1.00 38.88 275 SER A CA 1
ATOM 2110 C C . SER A 1 275 ? -44.635 14.886 43.912 1.00 38.88 275 SER A C 1
ATOM 2112 O O . SER A 1 275 ? -45.678 14.401 43.486 1.00 38.88 275 SER A O 1
ATOM 2114 N N . VAL A 1 276 ? -44.444 15.133 45.207 1.00 38.97 276 VAL A N 1
ATOM 2115 C CA . VAL A 1 276 ? -45.552 15.359 46.132 1.00 38.97 276 VAL A CA 1
ATOM 2116 C C . VAL A 1 276 ? -46.322 16.589 45.654 1.00 38.97 276 VAL A C 1
ATOM 2118 O O . VAL A 1 276 ? -45.861 17.723 45.772 1.00 38.97 276 VAL A O 1
ATOM 2121 N N . SER A 1 277 ? -47.494 16.364 45.071 1.00 40.66 277 SER A N 1
ATOM 2122 C CA . SER A 1 277 ? -48.477 17.414 44.827 1.00 40.66 277 SER A CA 1
ATOM 2123 C C . SER A 1 277 ? -49.846 16.917 45.273 1.00 40.66 277 SER A C 1
ATOM 2125 O O . SER A 1 277 ? -50.515 16.148 44.589 1.00 40.66 277 SER A O 1
ATOM 2127 N N . ASP A 1 278 ? -50.232 17.360 46.469 1.00 37.22 278 ASP A N 1
ATOM 2128 C CA . ASP A 1 278 ? -51.611 17.344 46.938 1.00 37.22 278 ASP A CA 1
ATOM 2129 C C . ASP A 1 278 ? -52.467 18.156 45.960 1.00 37.22 278 ASP A C 1
ATOM 2131 O O . ASP A 1 278 ? -52.338 19.379 45.865 1.00 37.22 278 ASP A O 1
ATOM 2135 N N . SER A 1 279 ? -53.357 17.485 45.235 1.00 40.97 279 SER A N 1
ATOM 2136 C CA . SER A 1 279 ? -54.547 18.132 44.689 1.00 40.97 279 SER A CA 1
ATOM 2137 C C . SER A 1 279 ? -55.675 17.120 44.516 1.00 40.97 279 SER A C 1
ATOM 2139 O O . SER A 1 279 ? -55.623 16.216 43.687 1.00 40.97 279 SER A O 1
ATOM 2141 N N . ASP A 1 280 ? -56.706 17.302 45.338 1.00 38.56 280 ASP A N 1
ATOM 2142 C CA . ASP A 1 280 ? -58.042 16.761 45.136 1.00 38.56 280 ASP A CA 1
ATOM 2143 C C . ASP A 1 280 ? -58.553 17.158 43.749 1.00 38.56 280 ASP A C 1
ATOM 2145 O O . ASP A 1 280 ? -58.718 18.344 43.454 1.00 38.56 280 ASP A O 1
ATOM 2149 N N . SER A 1 281 ? -58.858 16.179 42.902 1.00 38.09 281 SER A N 1
ATOM 2150 C CA . SER A 1 281 ? -59.723 16.368 41.736 1.00 38.09 281 SER A CA 1
ATOM 2151 C C . SER A 1 281 ? -60.371 15.043 41.357 1.00 38.09 281 SER A C 1
ATOM 2153 O O . SER A 1 281 ? -59.799 14.207 40.665 1.00 38.09 281 SER A O 1
ATOM 2155 N N . LEU A 1 282 ? -61.600 14.871 41.840 1.00 40.22 282 LEU A N 1
ATOM 2156 C CA . LEU A 1 282 ? -62.567 13.925 41.305 1.00 40.22 282 LEU A CA 1
ATOM 2157 C C . LEU A 1 282 ? -62.868 14.303 39.850 1.00 40.22 282 LEU A C 1
ATOM 2159 O O . LEU A 1 282 ? -63.429 15.369 39.594 1.00 40.22 282 LEU A O 1
ATOM 2163 N N . SER A 1 283 ? -62.559 13.418 38.908 1.00 42.06 283 SER A N 1
ATOM 2164 C CA . SER A 1 283 ? -63.198 13.428 37.595 1.00 42.06 283 SER A CA 1
ATOM 2165 C C . SER A 1 283 ? -63.410 11.999 37.113 1.00 42.06 283 SER A C 1
ATOM 2167 O O . SER A 1 283 ? -62.490 11.346 36.623 1.00 42.06 283 SER A O 1
ATOM 2169 N N . ASP A 1 284 ? -64.652 11.543 37.259 1.00 35.72 284 ASP A N 1
ATOM 2170 C CA . ASP A 1 284 ? -65.228 10.458 36.476 1.00 35.72 284 ASP A CA 1
ATOM 2171 C C . ASP A 1 284 ? -65.032 10.748 34.984 1.00 35.72 284 ASP A C 1
ATOM 2173 O O . ASP A 1 284 ? -65.441 11.795 34.474 1.00 35.72 284 ASP A O 1
ATOM 2177 N N . SER A 1 285 ? -64.411 9.824 34.259 1.00 44.53 285 SER A N 1
ATOM 2178 C CA . SER A 1 285 ? -64.515 9.753 32.800 1.00 44.53 285 SER A CA 1
ATOM 2179 C C . SER A 1 285 ? -64.486 8.295 32.378 1.00 44.53 285 SER A C 1
ATOM 2181 O O . SER A 1 285 ? -63.443 7.693 32.137 1.00 44.53 285 SER A O 1
ATOM 2183 N N . ASP A 1 286 ? -65.689 7.748 32.332 1.00 38.75 286 ASP A N 1
ATOM 2184 C CA . ASP A 1 286 ? -66.054 6.493 31.706 1.00 38.75 286 ASP A CA 1
ATOM 2185 C C . ASP A 1 286 ? -65.699 6.556 30.207 1.00 38.75 286 ASP A C 1
ATOM 2187 O O . ASP A 1 286 ? -66.233 7.383 29.465 1.00 38.75 286 ASP A O 1
ATOM 2191 N N . SER A 1 287 ? -64.769 5.720 29.747 1.00 44.16 287 SER A N 1
ATOM 2192 C CA . SER A 1 287 ? -64.663 5.394 28.321 1.00 44.16 287 SER A CA 1
ATOM 2193 C C . SER A 1 287 ? -64.079 3.999 28.138 1.00 44.16 287 SER A C 1
ATOM 2195 O O . SER A 1 287 ? -62.873 3.778 28.057 1.00 44.16 287 SER A O 1
ATOM 2197 N N . GLY A 1 288 ? -64.990 3.030 28.072 1.00 41.56 288 GLY A N 1
ATOM 2198 C CA . GLY A 1 288 ? -64.704 1.720 27.521 1.00 41.56 288 GLY A CA 1
ATOM 2199 C C . GLY A 1 288 ? -64.306 1.830 26.049 1.00 41.56 288 GLY A C 1
ATOM 2200 O O . GLY A 1 288 ? -65.016 2.404 25.223 1.00 41.56 288 GLY A O 1
ATOM 2201 N N . SER A 1 289 ? -63.181 1.221 25.705 1.00 41.62 289 SER A N 1
ATOM 2202 C CA . SER A 1 289 ? -62.960 0.688 24.366 1.00 41.62 289 SER A CA 1
ATOM 2203 C C . SER A 1 289 ? -62.266 -0.652 24.502 1.00 41.62 289 SER A C 1
ATOM 2205 O O . SER A 1 289 ? -61.059 -0.765 24.679 1.00 41.62 289 SER A O 1
ATOM 2207 N N . THR A 1 290 ? -63.111 -1.675 24.470 1.00 38.81 290 THR A N 1
ATOM 2208 C CA . THR A 1 290 ? -62.768 -3.044 24.131 1.00 38.81 290 THR A CA 1
ATOM 2209 C C . THR A 1 290 ? -62.361 -3.082 22.662 1.00 38.81 290 THR A C 1
ATOM 2211 O O . THR A 1 290 ? -63.179 -2.790 21.787 1.00 38.81 290 THR A O 1
ATOM 2214 N N . SER A 1 291 ? -61.134 -3.488 22.375 1.00 44.44 291 SER A N 1
ATOM 2215 C CA . SER A 1 291 ? -60.816 -4.080 21.080 1.00 44.44 291 SER A CA 1
ATOM 2216 C C . SER A 1 291 ? -59.836 -5.219 21.298 1.00 44.44 291 SER A C 1
ATOM 2218 O O . SER A 1 291 ? -58.624 -5.023 21.358 1.00 44.44 291 SER A O 1
ATOM 2220 N N . ASP A 1 292 ? -60.424 -6.404 21.447 1.00 35.97 292 ASP A N 1
ATOM 2221 C CA . ASP A 1 292 ? -59.781 -7.691 21.249 1.00 35.97 292 ASP A CA 1
ATOM 2222 C C . ASP A 1 292 ? -59.192 -7.758 19.840 1.00 35.97 292 ASP A C 1
ATOM 2224 O O . ASP A 1 292 ? -59.882 -7.515 18.847 1.00 35.97 292 ASP A O 1
ATOM 2228 N N . SER A 1 293 ? -57.924 -8.132 19.733 1.00 42.81 293 SER A N 1
ATOM 2229 C CA . SER A 1 293 ? -57.356 -8.693 18.506 1.00 42.81 293 SER A CA 1
ATOM 2230 C C . SER A 1 293 ? -56.232 -9.644 18.889 1.00 42.81 293 SER A C 1
ATOM 2232 O O . SER A 1 293 ? -55.050 -9.332 18.796 1.00 42.81 293 SER A O 1
ATOM 2234 N N . ILE A 1 294 ? -56.651 -10.817 19.361 1.00 40.84 294 ILE A N 1
ATOM 2235 C CA . ILE A 1 294 ? -55.852 -12.038 19.337 1.00 40.84 294 ILE A CA 1
ATOM 2236 C C . ILE A 1 294 ? -55.662 -12.411 17.863 1.00 40.84 294 ILE A C 1
ATOM 2238 O O . ILE A 1 294 ? -56.630 -12.512 17.106 1.00 40.84 294 ILE A O 1
ATOM 2242 N N . SER A 1 295 ? -54.424 -12.626 17.444 1.00 42.81 295 SER A N 1
ATOM 2243 C CA . SER A 1 295 ? -54.125 -13.455 16.279 1.00 42.81 295 SER A CA 1
ATOM 2244 C C . SER A 1 295 ? -52.868 -14.248 16.581 1.00 42.81 295 SER A C 1
ATOM 2246 O O . SER A 1 295 ? -51.750 -13.809 16.327 1.00 42.81 295 SER A O 1
ATOM 2248 N N . ASP A 1 296 ? -53.116 -15.415 17.168 1.00 35.53 296 ASP A N 1
ATOM 2249 C CA . ASP A 1 296 ? -52.254 -16.580 17.082 1.00 35.53 296 ASP A CA 1
ATOM 2250 C C . ASP A 1 296 ? -52.158 -17.012 15.616 1.00 35.53 296 ASP A C 1
ATOM 2252 O O . ASP A 1 296 ? -53.173 -17.208 14.941 1.00 35.53 296 ASP A O 1
ATOM 2256 N N . SER A 1 297 ? -50.941 -17.223 15.130 1.00 47.41 297 SER A N 1
ATOM 2257 C CA . SER A 1 297 ? -50.719 -18.152 14.028 1.00 47.41 297 SER A CA 1
ATOM 2258 C C . SER A 1 297 ? -49.398 -18.872 14.243 1.00 47.41 297 SER A C 1
ATOM 2260 O O . SER A 1 297 ? -48.335 -18.405 13.832 1.00 47.41 297 SER A O 1
ATOM 2262 N N . ASP A 1 298 ? -49.517 -20.019 14.907 1.00 36.72 298 ASP A N 1
ATOM 2263 C CA . ASP A 1 298 ? -48.599 -21.142 14.820 1.00 36.72 298 ASP A CA 1
ATOM 2264 C C . ASP A 1 298 ? -48.400 -21.551 13.357 1.00 36.72 298 ASP A C 1
ATOM 2266 O O . ASP A 1 298 ? -49.355 -21.867 12.643 1.00 36.72 298 ASP A O 1
ATOM 2270 N N . SER A 1 299 ? -47.146 -21.660 12.936 1.00 43.94 299 SER A N 1
ATOM 2271 C CA . SER A 1 299 ? -46.785 -22.585 11.867 1.00 43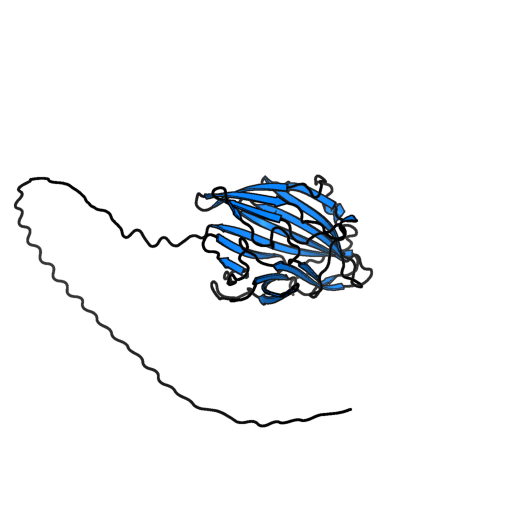.94 299 SER A CA 1
ATOM 2272 C C . SER A 1 299 ? -45.383 -23.117 12.113 1.00 43.94 299 SER A C 1
ATOM 2274 O O . SER A 1 299 ? -44.387 -22.592 11.620 1.00 43.94 299 SER A O 1
ATOM 2276 N N . ILE A 1 300 ? -45.355 -24.177 12.920 1.00 37.88 300 ILE A N 1
ATOM 2277 C CA . ILE A 1 300 ? -44.321 -25.206 12.934 1.00 37.88 300 ILE A CA 1
ATOM 2278 C C . ILE A 1 300 ? -44.326 -25.867 11.552 1.00 37.88 300 ILE A C 1
ATOM 2280 O O . ILE A 1 300 ? -45.364 -26.347 11.096 1.00 37.88 300 ILE A O 1
ATOM 2284 N N . SER A 1 301 ? -43.172 -25.918 10.896 1.00 43.97 301 SER A N 1
ATOM 2285 C CA . SER A 1 301 ? -42.932 -26.851 9.799 1.00 43.97 301 SER A CA 1
ATOM 2286 C C . SER A 1 301 ? -41.670 -27.643 10.107 1.00 43.97 301 SER A C 1
ATOM 2288 O O . SER A 1 301 ? -40.559 -27.202 9.815 1.00 43.97 301 SER A O 1
ATOM 2290 N N . ASP A 1 302 ? -41.886 -28.805 10.720 1.00 35.97 302 ASP A N 1
ATOM 2291 C CA . ASP A 1 302 ? -40.958 -29.926 10.714 1.00 35.97 302 ASP A CA 1
ATOM 2292 C C . ASP A 1 302 ? -40.726 -30.371 9.266 1.00 35.97 302 ASP A C 1
ATOM 2294 O O . ASP A 1 302 ? -41.673 -30.640 8.521 1.00 35.97 302 ASP A O 1
ATOM 2298 N N . SER A 1 303 ? -39.464 -30.497 8.870 1.00 47.97 303 SER A N 1
ATOM 2299 C CA . SER A 1 303 ? -39.095 -31.300 7.709 1.00 47.97 303 SER A CA 1
ATOM 2300 C C . SER A 1 303 ? -37.905 -32.179 8.065 1.00 47.97 303 SER A C 1
ATOM 2302 O O . SER A 1 303 ? -36.750 -31.830 7.822 1.00 47.97 303 SER A O 1
ATOM 2304 N N . ASP A 1 304 ? -38.227 -33.337 8.636 1.00 37.25 304 ASP A N 1
ATOM 2305 C CA . ASP A 1 304 ? -37.407 -34.538 8.559 1.00 37.25 304 ASP A CA 1
ATOM 2306 C C . ASP A 1 304 ? -37.230 -34.931 7.089 1.00 37.25 304 ASP A C 1
ATOM 2308 O O . ASP A 1 304 ? -38.199 -35.184 6.370 1.00 37.25 304 ASP A O 1
ATOM 2312 N N . SER A 1 305 ? -35.986 -35.040 6.635 1.00 47.69 305 SER A N 1
ATOM 2313 C CA . SER A 1 305 ? -35.633 -35.860 5.474 1.00 47.69 305 SER A CA 1
ATOM 2314 C C . SER A 1 305 ? -34.205 -36.361 5.628 1.00 47.69 305 SER A C 1
ATOM 2316 O O . SER A 1 305 ? -33.240 -35.770 5.152 1.00 47.69 305 SER A O 1
ATOM 2318 N N . ILE A 1 306 ? -34.108 -37.489 6.328 1.00 39.88 306 ILE A N 1
ATOM 2319 C CA . ILE A 1 306 ? -33.012 -38.447 6.228 1.00 39.88 306 ILE A CA 1
ATOM 2320 C C . ILE A 1 306 ? -32.964 -38.953 4.779 1.00 39.88 306 ILE A C 1
ATOM 2322 O O . ILE A 1 306 ? -33.953 -39.495 4.285 1.00 39.88 306 ILE A O 1
ATOM 2326 N N . SER A 1 307 ? -31.809 -38.851 4.120 1.00 46.62 307 SER A N 1
ATOM 2327 C CA . SER A 1 307 ? -31.471 -39.763 3.024 1.00 46.62 307 SER A CA 1
ATOM 2328 C C . SER A 1 307 ? -30.010 -40.195 3.114 1.00 46.62 307 SER A C 1
ATOM 2330 O O . SER A 1 307 ? -29.096 -39.439 2.789 1.00 46.62 307 SER A O 1
ATOM 2332 N N . ASP A 1 308 ? -29.836 -41.438 3.555 1.00 39.59 308 ASP A N 1
ATOM 2333 C CA . ASP A 1 308 ? -28.662 -42.273 3.334 1.00 39.59 308 ASP A CA 1
ATOM 2334 C C . ASP A 1 308 ? -28.357 -42.400 1.838 1.00 39.59 308 ASP A C 1
ATOM 2336 O O . ASP A 1 308 ? -29.204 -42.847 1.062 1.00 39.59 308 ASP A O 1
ATOM 2340 N N . SER A 1 309 ? -27.114 -42.117 1.453 1.00 50.28 309 SER A N 1
ATOM 2341 C CA . SER A 1 309 ? -26.491 -42.761 0.294 1.00 50.28 309 SER A CA 1
ATOM 2342 C C . SER A 1 309 ? -24.970 -42.611 0.340 1.00 50.28 309 SER A C 1
ATOM 2344 O O . SER A 1 309 ? -24.404 -41.640 -0.158 1.00 50.28 309 SER A O 1
ATOM 2346 N N . GLN A 1 310 ? -24.316 -43.612 0.932 1.00 48.19 310 GLN A N 1
ATOM 2347 C CA . GLN A 1 310 ? -22.954 -44.016 0.581 1.00 48.19 310 GLN A CA 1
ATOM 2348 C C . GLN A 1 310 ? -22.923 -44.542 -0.862 1.00 48.19 310 GLN A C 1
ATOM 2350 O O . GLN A 1 310 ? -23.871 -45.197 -1.306 1.00 48.19 310 GLN A O 1
ATOM 2355 N N . PRO A 1 311 ? -21.799 -44.340 -1.559 1.00 58.22 311 PRO A N 1
ATOM 2356 C CA . PRO A 1 311 ? -21.184 -45.503 -2.181 1.00 58.22 311 PRO A CA 1
ATOM 2357 C C . PRO A 1 311 ? -19.693 -45.614 -1.854 1.00 58.22 311 PRO A C 1
ATOM 2359 O O . PRO A 1 311 ? -18.931 -44.653 -1.964 1.00 58.22 311 PRO A O 1
ATOM 2362 N N . ASP A 1 312 ? -19.312 -46.838 -1.498 1.00 42.28 312 ASP A N 1
ATOM 2363 C CA . ASP A 1 312 ? -17.956 -47.365 -1.557 1.00 42.28 312 ASP A CA 1
ATOM 2364 C C . ASP A 1 312 ? -17.375 -47.215 -2.970 1.00 42.28 312 ASP A C 1
ATOM 2366 O O . ASP A 1 312 ? -17.991 -47.620 -3.962 1.00 42.28 312 ASP A O 1
ATOM 2370 N N . SER A 1 313 ? -16.144 -46.718 -3.062 1.00 49.34 313 SER A N 1
ATOM 2371 C CA . SER A 1 313 ? -15.273 -47.026 -4.192 1.00 49.34 313 SER A CA 1
ATOM 2372 C C . SER A 1 313 ? -13.832 -47.154 -3.716 1.00 49.34 313 SER A C 1
ATOM 2374 O O . SER A 1 313 ? -13.125 -46.163 -3.532 1.00 49.34 313 SER A O 1
ATOM 2376 N N . ASP A 1 314 ? -13.428 -48.410 -3.536 1.00 42.56 314 ASP A N 1
ATOM 2377 C CA . ASP A 1 314 ? -12.046 -48.866 -3.524 1.00 42.56 314 ASP A CA 1
ATOM 2378 C C . ASP A 1 314 ? -11.321 -48.426 -4.801 1.00 42.56 314 ASP A C 1
ATOM 2380 O O . ASP A 1 314 ? -11.714 -48.784 -5.914 1.00 42.56 314 ASP A O 1
ATOM 2384 N N . SER A 1 315 ? -10.188 -47.749 -4.644 1.00 48.72 315 SER A N 1
ATOM 2385 C CA . SER A 1 315 ? -9.117 -47.804 -5.638 1.00 48.72 315 SER A CA 1
ATOM 2386 C C . SER A 1 315 ? -7.770 -47.567 -4.968 1.00 48.72 315 SER A C 1
ATOM 2388 O O . SER A 1 315 ? -7.274 -46.446 -4.875 1.00 48.72 315 SER A O 1
ATOM 2390 N N . LEU A 1 316 ? -7.192 -48.674 -4.500 1.00 43.81 316 LEU A N 1
ATOM 2391 C CA . LEU A 1 316 ? -5.759 -48.839 -4.302 1.00 43.81 316 LEU A CA 1
ATOM 2392 C C . LEU A 1 316 ? -5.057 -48.712 -5.661 1.00 43.81 316 LEU A C 1
ATOM 2394 O O . LEU A 1 316 ? -5.379 -49.447 -6.596 1.00 43.81 316 LEU A O 1
ATOM 2398 N N . SER A 1 317 ? -4.056 -47.844 -5.754 1.00 50.81 317 SER A N 1
ATOM 2399 C CA . SER A 1 317 ? -2.999 -47.984 -6.754 1.00 50.81 317 SER A CA 1
ATOM 2400 C C . SER A 1 317 ? -1.654 -47.678 -6.111 1.00 50.81 317 SER A C 1
ATOM 2402 O O . SER A 1 317 ? -1.261 -46.521 -5.967 1.00 50.81 317 SER A O 1
ATOM 2404 N N . ASP A 1 318 ? -0.989 -48.762 -5.721 1.00 42.81 318 ASP A N 1
ATOM 2405 C CA . ASP A 1 318 ? 0.457 -48.865 -5.584 1.00 42.81 318 ASP A CA 1
ATOM 2406 C C . ASP A 1 318 ? 1.136 -48.444 -6.889 1.00 42.81 318 ASP A C 1
ATOM 2408 O O . ASP A 1 318 ? 0.801 -48.941 -7.968 1.00 42.81 318 ASP A O 1
ATOM 2412 N N . SER A 1 319 ? 2.156 -47.604 -6.774 1.00 55.50 319 SER A N 1
ATOM 2413 C CA . SER A 1 319 ? 3.240 -47.581 -7.748 1.00 55.50 319 SER A CA 1
ATOM 2414 C C . SER A 1 319 ? 4.513 -47.089 -7.075 1.00 55.50 319 SER A C 1
ATOM 2416 O O . SER A 1 319 ? 4.884 -45.921 -7.180 1.00 55.50 319 SER A O 1
ATOM 2418 N N . ASP A 1 320 ? 5.183 -48.024 -6.403 1.00 47.59 320 ASP A N 1
ATOM 2419 C CA . ASP A 1 320 ? 6.636 -48.031 -6.278 1.00 47.59 320 ASP A CA 1
ATOM 2420 C C . ASP A 1 320 ? 7.251 -48.143 -7.680 1.00 47.59 320 ASP A C 1
ATOM 2422 O O . ASP A 1 320 ? 6.956 -49.068 -8.442 1.00 47.59 320 ASP A O 1
ATOM 2426 N N . SER A 1 321 ? 8.137 -47.215 -8.032 1.00 44.50 321 SER A N 1
ATOM 2427 C CA . SER A 1 321 ? 9.172 -47.472 -9.037 1.00 44.50 321 SER A CA 1
ATOM 2428 C C . SER A 1 321 ? 10.461 -46.752 -8.646 1.00 44.50 321 SER A C 1
ATOM 2430 O O . SER A 1 321 ? 10.461 -45.567 -8.329 1.00 44.50 321 SER A O 1
ATOM 2432 N N . THR A 1 322 ? 11.518 -47.559 -8.642 1.00 45.84 322 THR A N 1
ATOM 2433 C CA . THR A 1 322 ? 12.939 -47.310 -8.358 1.00 45.84 322 THR A CA 1
ATOM 2434 C C . THR A 1 322 ? 13.565 -46.128 -9.079 1.00 45.84 322 THR A C 1
ATOM 2436 O O . THR A 1 322 ? 13.263 -45.983 -10.286 1.00 45.84 322 THR A O 1
#

pLDDT: mean 82.55, st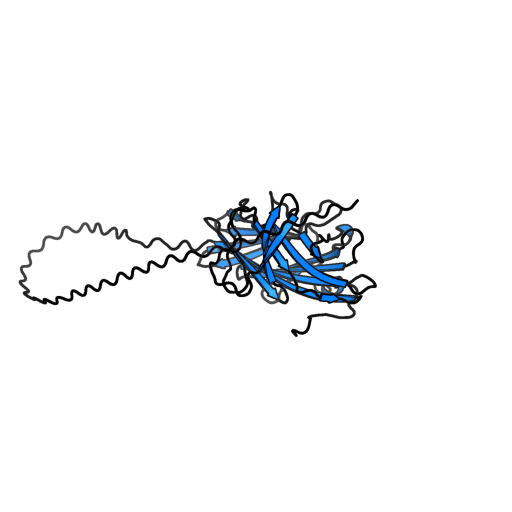d 21.31, range [35.53, 98.62]